Protein AF-0000000086913151 (afdb_homodimer)

InterPro domains:
  IPR000504 RNA recognition motif domain [PF00076] (47-117)
  IPR000504 RNA recognition motif domain [PS50102] (45-131)
  IPR000504 RNA recognition motif domain [SM00360] (46-122)
  IPR012677 Nucleotide-binding alpha-beta plait domain superfamily [G3DSA:3.30.70.330] (41-131)
  IPR035979 RNA-binding domain superfamily [SSF54928] (20-139)

pLDDT: mean 73.15, std 27.41, range [26.0, 98.75]

Foldseek 3Di:
DDDPDDDPPPPPPPPPPPPCPVPPVPPPPVPVPVVLVPDPPQQDQKKKKDFDDLPDDLVLVCVLLVVFPQWDGKDWDWAPDPDPPDRTDIIIMTGGNDSSSVVVSQVVQAQPFSDPPDPPTTTMHMDHDNDPPDDVPPPPPPPD/DDDPPDPPPPPVPPPPPPPCCVPPVPPDPVPVPVVPVPDPPQQDQKKKKDFDDLPDDLVLVCVLLVVFPQWDGKDWDWAPDPDPPDRTDITIMTGGNDSSSVVVSQVVQAQPFSDPPDPPTTTMHMDHDNDPPPDVPPPPPPPD

Secondary structure (DSSP, 8-state):
----------------------------------------TT--SEEEEE---TT--HHHHHHHHTTSTTEEEEEEEEEPPSSTTPPPEEEEEEEESSHHHHHHHHHHHTT-BS-TT-TT--B-EEEE-SS-------------/----------------------------------------TT--SEEEEE---TT--HHHHHHHHTTSTTEEEEEEEEEPPSSTTPPPEEEEEEEESSHHHHHHHHHHHTT-BS-TT-TT--B-EEEE-SS-------------

Solvent-accessible surface area (backbone atoms only — not comparable to full-atom values): 17988 Å² total; per-residue (Å²): 130,87,69,86,74,76,89,74,80,78,77,76,77,77,72,77,74,76,73,74,72,72,66,64,76,76,66,75,70,69,57,78,59,75,71,67,66,85,67,60,92,70,60,24,30,31,35,32,48,39,51,71,59,81,85,65,46,64,54,48,55,39,45,66,46,61,82,42,69,49,56,74,46,72,44,69,44,78,40,75,36,87,52,91,87,48,71,48,45,71,45,34,39,36,38,29,76,36,36,68,40,31,49,51,50,42,66,71,43,52,60,36,68,63,33,91,88,39,95,83,44,42,43,31,42,61,42,61,34,87,65,74,57,87,59,89,55,78,76,73,75,67,84,117,137,81,80,79,73,79,77,76,77,80,75,76,76,78,71,76,73,76,74,74,73,72,67,63,74,78,62,76,71,69,55,77,60,75,69,68,67,84,66,62,92,70,59,26,30,29,34,34,47,40,49,70,58,81,85,65,47,64,53,50,55,38,45,68,47,61,82,41,71,50,57,72,47,72,45,71,44,76,40,75,36,88,53,90,86,49,73,48,46,71,47,34,39,37,37,30,76,34,38,68,39,30,48,53,49,43,66,71,44,53,59,36,68,62,33,91,88,40,97,82,44,39,43,30,42,62,42,60,32,87,65,74,57,88,59,89,55,78,77,74,76,68,84,118

Nearest PDB structures (foldseek):
  5bjr-assembly1_A  TM=9.173E-01  e=6.264E-08  Caenorhabditis elegans
  2pe8-assembly1_A  TM=6.997E-01  e=8.469E-04  Homo sapiens
  8xme-assembly1_M  TM=6.374E-01  e=1.527E-02  Arabidopsis thaliana
  7eu1-assembly1_M  TM=6.416E-01  e=1.259E-02  Arabidopsis thaliana
  4cnz-assembly1_C  TM=3.41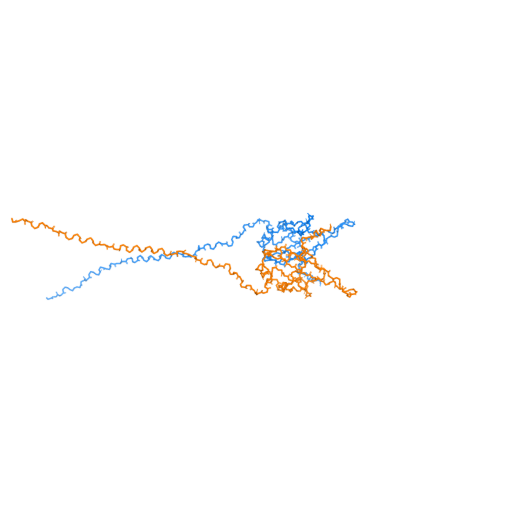4E-01  e=9.738E-03  Azospirillum brasilense

Radius of gyration: 37.03 Å; Cα contacts (8 Å, |Δi|>4): 363; chains: 2; bounding box: 133×86×54 Å

Sequence (288 aa):
MGHPGPIASDLITNGRNMNFSNQLPVDAMARPGRETAHLPPDASNTLYVEGLPPDSTKREVAHIFRPFVGYKEVRLVSKESKHRGGDPLILCFVDFESPAYAATALSALQGYEMDEHSPDSNYLRLQFSRFPGPRSGPGSRSKRMGHPGPIASDLITNGRNMNFSNQLPVDAMARPGRETAHLPPDASNTLYVEGLPPDSTKREVAHIFRPFVGYKEVRLVSKESKHRGGDPLILCFVDFESPAYAATALSALQGYEMDEHSPDSNYLRLQFSRFPGPRSGPGSRSKR

Organism: Prunus avium (NCBI:txid42229)

Structure (mmCIF, N/CA/C/O backbone):
data_AF-0000000086913151-model_v1
#
loop_
_entity.id
_entity.type
_entity.pdbx_description
1 polymer 'RNA-binding protein 2-like'
#
loop_
_atom_site.group_PDB
_atom_site.id
_atom_site.type_symbol
_atom_site.label_atom_id
_atom_site.label_alt_id
_atom_site.label_comp_id
_atom_site.label_asym_id
_atom_site.label_entity_id
_atom_site.label_seq_id
_atom_site.pdbx_PDB_ins_code
_atom_site.Cartn_x
_atom_site.Cartn_y
_atom_site.Cartn_z
_atom_site.occupancy
_atom_site.B_iso_or_equiv
_atom_site.auth_seq_id
_atom_site.auth_comp_id
_atom_site.auth_asym_id
_atom_site.auth_atom_id
_atom_site.pdbx_PDB_model_num
ATOM 1 N N . MET A 1 1 ? -100.75 46.031 -0.561 1 26 1 MET A N 1
ATOM 2 C CA . MET A 1 1 ? -100.188 44.875 -1.227 1 26 1 MET A CA 1
ATOM 3 C C . MET A 1 1 ? -98.688 44.781 -0.964 1 26 1 MET A C 1
ATOM 5 O O . MET A 1 1 ? -98.062 43.812 -1.368 1 26 1 MET A O 1
ATOM 9 N N . GLY A 1 2 ? -98.062 45.906 -0.613 1 29.5 2 GLY A N 1
ATOM 10 C CA . GLY A 1 2 ? -96.625 46.031 -0.868 1 29.5 2 GLY A CA 1
ATOM 11 C C . GLY A 1 2 ? -95.812 45.125 -0.006 1 29.5 2 GLY A C 1
ATOM 12 O O . GLY A 1 2 ? -96.125 44.844 1.145 1 29.5 2 GLY A O 1
ATOM 13 N N . HIS A 1 3 ? -95.062 44.25 -0.643 1 37.5 3 HIS A N 1
ATOM 14 C CA . HIS A 1 3 ? -94.312 43 -0.481 1 37.5 3 HIS A CA 1
ATOM 15 C C . HIS A 1 3 ? -93.062 43.219 0.321 1 37.5 3 HIS A C 1
ATOM 17 O O . HIS A 1 3 ? -92.25 44.094 -0.025 1 37.5 3 HIS A O 1
ATOM 23 N N . PRO A 1 4 ? -93.125 43.188 1.698 1 39.62 4 PRO A N 1
ATOM 24 C CA . PRO A 1 4 ? -91.938 43.312 2.537 1 39.62 4 PRO A CA 1
ATOM 25 C C . PRO A 1 4 ? -90.875 42.344 2.133 1 39.62 4 PRO A C 1
ATOM 27 O O . PRO A 1 4 ? -91.062 41.125 2.072 1 39.62 4 PRO A O 1
ATOM 30 N N . GLY A 1 5 ? -90.062 42.812 1.146 1 30.66 5 GLY A N 1
ATOM 31 C CA . GLY A 1 5 ? -89.062 42 0.517 1 30.66 5 GLY A CA 1
ATOM 32 C C . GLY A 1 5 ? -88.125 41.312 1.514 1 30.66 5 GLY A C 1
ATOM 33 O O . GLY A 1 5 ? -88.125 40.094 1.659 1 30.66 5 GLY A O 1
ATOM 34 N N . PRO A 1 6 ? -86.938 41.906 1.764 1 31.98 6 PRO A N 1
ATOM 35 C CA . PRO A 1 6 ? -85.688 41.312 1.326 1 31.98 6 PRO A CA 1
ATOM 36 C C . PRO A 1 6 ? -85 40.5 2.426 1 31.98 6 PRO A C 1
ATOM 38 O O . PRO A 1 6 ? -84.438 39.406 2.152 1 31.98 6 PRO A O 1
ATOM 41 N N . ILE A 1 7 ? -84.688 40.969 3.66 1 32.62 7 ILE A N 1
ATOM 42 C CA . ILE A 1 7 ? -83.25 41.062 3.986 1 32.62 7 ILE A CA 1
ATOM 43 C C . ILE A 1 7 ? -82.75 39.75 4.586 1 32.62 7 ILE A C 1
ATOM 45 O O . ILE A 1 7 ? -83.25 39.344 5.656 1 32.62 7 ILE A O 1
ATOM 49 N N . ALA A 1 8 ? -82.562 38.719 3.752 1 31.89 8 ALA A N 1
ATOM 50 C CA . ALA A 1 8 ? -82 37.406 4.094 1 31.89 8 ALA A CA 1
ATOM 51 C C . ALA A 1 8 ? -80.688 37.562 4.914 1 31.89 8 ALA A C 1
ATOM 53 O O . ALA A 1 8 ? -79.875 38.469 4.641 1 31.89 8 ALA A O 1
ATOM 54 N N . SER A 1 9 ? -80.688 37.25 6.191 1 32.84 9 SER A N 1
ATOM 55 C CA . SER A 1 9 ? -79.688 37.094 7.234 1 32.84 9 SER A CA 1
ATOM 56 C C . SER A 1 9 ? -78.562 36.156 6.785 1 32.84 9 SER A C 1
ATOM 58 O O . SER A 1 9 ? -78.75 34.938 6.645 1 32.84 9 SER A O 1
ATOM 60 N N . ASP A 1 10 ? -77.75 36.531 5.758 1 31.58 10 ASP A N 1
ATOM 61 C CA . ASP A 1 10 ? -76.625 35.719 5.324 1 31.58 10 ASP A CA 1
ATOM 62 C C . ASP A 1 10 ? -75.688 35.438 6.492 1 31.58 10 ASP A C 1
ATOM 64 O O . ASP A 1 10 ? -75.125 36.344 7.086 1 31.58 10 ASP A O 1
ATOM 68 N N . LEU A 1 11 ? -76.062 34.5 7.402 1 31.31 11 LEU A N 1
ATOM 69 C CA . LEU A 1 11 ? -75.188 33.938 8.445 1 31.31 11 LEU A CA 1
ATOM 70 C C . LEU A 1 11 ? -73.875 33.375 7.855 1 31.31 11 LEU A C 1
ATOM 72 O O . LEU A 1 11 ? -73.938 32.375 7.137 1 31.31 11 LEU A O 1
ATOM 76 N N . ILE A 1 12 ? -73.062 34.219 7.316 1 34.12 12 ILE A N 1
ATOM 77 C CA . ILE A 1 12 ? -71.688 33.875 6.801 1 34.12 12 ILE A CA 1
ATOM 78 C C . ILE A 1 12 ? -70.875 33.188 7.891 1 34.12 12 ILE A C 1
ATOM 80 O O . ILE A 1 12 ? -70.562 33.781 8.922 1 34.12 12 ILE A O 1
ATOM 84 N N . THR A 1 13 ? -71.25 31.906 8.336 1 33.97 13 THR A N 1
ATOM 85 C CA . THR A 1 13 ? -70.375 31.078 9.195 1 33.97 13 THR A CA 1
ATOM 86 C C . THR A 1 13 ? -69 30.984 8.625 1 33.97 13 THR A C 1
ATOM 88 O O . THR A 1 13 ? -68.812 30.469 7.516 1 33.97 13 THR A O 1
ATOM 91 N N . ASN A 1 14 ? -68.125 31.984 8.734 1 30.08 14 ASN A N 1
ATOM 92 C CA . ASN A 1 14 ? -66.688 32 8.445 1 30.08 14 ASN A CA 1
ATOM 93 C C . ASN A 1 14 ? -66 30.812 9.102 1 30.08 14 ASN A C 1
ATOM 95 O O . ASN A 1 14 ? -65.812 30.781 10.32 1 30.08 14 ASN A O 1
ATOM 99 N N . GLY A 1 15 ? -66.375 29.547 8.859 1 33.62 15 GLY A N 1
ATOM 100 C CA . GLY A 1 15 ? -65.562 28.406 9.281 1 33.62 15 GLY A CA 1
ATOM 101 C C . GLY A 1 15 ? -64.125 28.547 8.977 1 33.62 15 GLY A C 1
ATOM 102 O O . GLY A 1 15 ? -63.719 28.797 7.824 1 33.62 15 GLY A O 1
ATOM 103 N N . ARG A 1 16 ? -63.312 29.203 9.859 1 33.34 16 ARG A N 1
ATOM 104 C CA . ARG A 1 16 ? -61.875 29.219 9.914 1 33.34 16 ARG A CA 1
ATOM 105 C C . ARG A 1 16 ? -61.312 27.828 9.602 1 33.34 16 ARG A C 1
ATOM 107 O O . ARG A 1 16 ? -61.594 26.859 10.312 1 33.34 16 ARG A O 1
ATOM 114 N N . ASN A 1 17 ? -61.344 27.391 8.344 1 31.83 17 ASN A N 1
ATOM 115 C CA . ASN A 1 17 ? -60.531 26.266 7.895 1 31.83 17 ASN A CA 1
ATOM 116 C C . ASN A 1 17 ? -59.125 26.281 8.523 1 31.83 17 ASN A C 1
ATOM 118 O O . ASN A 1 17 ? -58.344 27.203 8.266 1 31.83 17 ASN A O 1
ATOM 122 N N . MET A 1 18 ? -59.031 25.875 9.781 1 34.91 18 MET A N 1
ATOM 123 C CA . MET A 1 18 ? -57.719 25.531 10.336 1 34.91 18 MET A CA 1
ATOM 124 C C . MET A 1 18 ? -56.938 24.656 9.367 1 34.91 18 MET A C 1
ATOM 126 O O . MET A 1 18 ? -57.312 23.531 9.086 1 34.91 18 MET A O 1
ATOM 130 N N . ASN A 1 19 ? -56.625 25.172 8.141 1 33.59 19 ASN A N 1
ATOM 131 C CA . ASN A 1 19 ? -55.594 24.531 7.352 1 33.59 19 ASN A CA 1
ATOM 132 C C . ASN A 1 19 ? -54.406 24.094 8.227 1 33.59 19 ASN A C 1
ATOM 134 O O . ASN A 1 19 ? -53.688 24.922 8.773 1 33.59 19 ASN A O 1
ATOM 138 N N . PHE A 1 20 ? -54.594 23 8.984 1 37.5 20 PHE A N 1
ATOM 139 C CA . PHE A 1 20 ? -53.469 22.234 9.523 1 37.5 20 PHE A CA 1
ATOM 140 C C . PHE A 1 20 ? -52.406 22.016 8.453 1 37.5 20 PHE A C 1
ATOM 142 O O . PHE A 1 20 ? -52.562 21.094 7.629 1 37.5 20 PHE A O 1
ATOM 149 N N . SER A 1 21 ? -52 22.984 7.652 1 38.41 21 SER A N 1
ATOM 150 C CA . SER A 1 21 ? -50.75 22.719 6.938 1 38.41 21 SER A CA 1
ATOM 151 C C . SER A 1 21 ? -49.688 22.141 7.875 1 38.41 21 SER A C 1
ATOM 153 O O . SER A 1 21 ? -49.094 22.875 8.664 1 38.41 21 SER A O 1
ATOM 155 N N . ASN A 1 22 ? -50 21.047 8.578 1 35.38 22 ASN A N 1
ATOM 156 C CA . ASN A 1 22 ? -48.938 20.281 9.219 1 35.38 22 ASN A CA 1
ATOM 157 C C . ASN A 1 22 ? -47.719 20.109 8.305 1 35.38 22 ASN A C 1
ATOM 159 O O . ASN A 1 22 ? -47.594 19.109 7.602 1 35.38 22 ASN A O 1
ATOM 163 N N . GLN A 1 23 ? -47.406 21.094 7.453 1 40.03 23 GLN A N 1
ATOM 164 C CA . GLN A 1 23 ? -46.062 20.938 6.875 1 40.03 23 GLN A CA 1
ATOM 165 C C . GLN A 1 23 ? -45.031 20.641 7.957 1 40.03 23 GLN A C 1
ATOM 167 O O . GLN A 1 23 ? -44.688 21.531 8.75 1 40.03 23 GLN A O 1
ATOM 172 N N . LEU A 1 24 ? -45.125 19.547 8.602 1 39.44 24 LEU A N 1
ATOM 173 C CA . LEU A 1 24 ? -43.875 19.156 9.25 1 39.44 24 LEU A CA 1
ATOM 174 C C . LEU A 1 24 ? -42.688 19.422 8.344 1 39.44 24 LEU A C 1
ATOM 176 O O . LEU A 1 24 ? -42.719 19.094 7.156 1 39.44 24 LEU A O 1
ATOM 180 N N . PRO A 1 25 ? -42.062 20.609 8.523 1 42.5 25 PRO A N 1
ATOM 181 C CA . PRO A 1 25 ? -40.844 20.734 7.73 1 42.5 25 PRO A CA 1
ATOM 182 C C . PRO A 1 25 ? -40.062 19.422 7.656 1 42.5 25 PRO A C 1
ATOM 184 O O . PRO A 1 25 ? -39.688 18.859 8.695 1 42.5 25 PRO A O 1
ATOM 187 N N . VAL A 1 26 ? -40.438 18.375 6.898 1 41.19 26 VAL A N 1
ATOM 188 C CA . VAL A 1 26 ? -39.469 17.344 6.57 1 41.19 26 VAL A CA 1
ATOM 189 C C . VAL A 1 26 ? -38.094 17.969 6.418 1 41.19 26 VAL A C 1
ATOM 191 O O . VAL A 1 26 ? -37.188 17.359 5.812 1 41.19 26 VAL A O 1
ATOM 194 N N . ASP A 1 27 ? -37.906 19.219 6.547 1 35.25 27 ASP A N 1
ATOM 195 C CA . ASP A 1 27 ? -36.531 19.625 6.246 1 35.25 27 ASP A CA 1
ATOM 196 C C . ASP A 1 27 ? -35.531 18.609 6.805 1 35.25 27 ASP A C 1
ATOM 198 O O . ASP A 1 27 ? -34.719 18.062 6.059 1 35.25 27 ASP A O 1
ATOM 202 N N . ALA A 1 28 ? -34.719 19.031 7.949 1 33.44 28 ALA A N 1
ATOM 203 C CA . ALA A 1 28 ? -33.281 18.844 8.242 1 33.44 28 ALA A CA 1
ATOM 204 C C . ALA A 1 28 ? -33.031 17.453 8.828 1 33.44 28 ALA A C 1
ATOM 206 O O . ALA A 1 28 ? -33.25 17.219 10.023 1 33.44 28 ALA A O 1
ATOM 207 N N . MET A 1 29 ? -33.75 16.406 8.5 1 35.34 29 MET A N 1
ATOM 208 C CA . MET A 1 29 ? -32.938 15.258 8.828 1 35.34 29 MET A CA 1
ATOM 209 C C . MET A 1 29 ? -31.453 15.641 8.805 1 35.34 29 MET A C 1
ATOM 211 O O . MET A 1 29 ? -30.906 16.016 7.762 1 35.34 29 MET A O 1
ATOM 215 N N . ALA A 1 30 ? -30.938 16.297 9.75 1 36.25 30 ALA A N 1
ATOM 216 C CA . ALA A 1 30 ? -29.516 16.422 10.016 1 36.25 30 ALA A CA 1
ATOM 217 C C . ALA A 1 30 ? -28.734 15.25 9.438 1 36.25 30 ALA A C 1
ATOM 219 O O . ALA A 1 30 ? -28.906 14.109 9.875 1 36.25 30 ALA A O 1
ATOM 220 N N . ARG A 1 31 ? -28.766 15.055 8.094 1 40.59 31 ARG A N 1
ATOM 221 C CA . ARG A 1 31 ? -27.703 14.18 7.602 1 40.59 31 ARG A CA 1
ATOM 222 C C . ARG A 1 31 ? -26.562 14.086 8.617 1 40.59 31 ARG A C 1
ATOM 224 O O . ARG A 1 31 ? -26.172 15.078 9.227 1 40.59 31 ARG A O 1
ATOM 231 N N . PRO A 1 32 ? -26.422 13.07 9.359 1 38.53 32 PRO A N 1
ATOM 232 C CA . PRO A 1 32 ? -25.141 13.148 10.07 1 38.53 32 PRO A CA 1
ATOM 233 C C . PRO A 1 32 ? -24.156 14.078 9.375 1 38.53 32 PRO A C 1
ATOM 235 O O . PRO A 1 32 ? -23.844 13.883 8.195 1 38.53 32 PRO A O 1
ATOM 238 N N . GLY A 1 33 ? -24.297 15.336 9.312 1 38.56 33 GLY A N 1
ATOM 239 C CA . GLY A 1 33 ? -23.203 16.172 8.844 1 38.56 33 GLY A CA 1
ATOM 240 C C . GLY A 1 33 ? -21.875 15.445 8.797 1 38.56 33 GLY A C 1
ATOM 241 O O . GLY A 1 33 ? -21.641 14.508 9.562 1 38.56 33 GLY A O 1
ATOM 242 N N . ARG A 1 34 ? -21.328 15.219 7.633 1 43.84 34 ARG A N 1
ATOM 243 C CA . ARG A 1 34 ? -19.953 14.75 7.59 1 43.84 34 ARG A CA 1
ATOM 244 C C . ARG A 1 34 ? -19.219 15.086 8.883 1 43.84 34 ARG A C 1
ATOM 246 O O . ARG A 1 34 ? -19.078 16.25 9.234 1 43.84 34 ARG A O 1
ATOM 253 N N . GLU A 1 35 ? -19.531 14.547 10.078 1 46.56 35 GLU A N 1
ATOM 254 C CA . GLU A 1 35 ? -18.672 14.758 11.242 1 46.56 35 GLU A CA 1
ATOM 255 C C . GLU A 1 35 ? -17.359 15.43 10.836 1 46.56 35 GLU A C 1
ATOM 257 O O . GLU A 1 35 ? -16.5 14.789 10.234 1 46.56 35 GLU A O 1
ATOM 262 N N . THR A 1 36 ? -17.438 16.531 10.18 1 54.38 36 THR A N 1
ATOM 263 C CA . THR A 1 36 ? -16.156 17.25 10.117 1 54.38 36 THR A CA 1
ATOM 264 C C . THR A 1 36 ? -15.312 16.938 11.352 1 54.38 36 THR A C 1
ATOM 266 O O . THR A 1 36 ? -15.734 17.203 12.477 1 54.38 36 THR A O 1
ATOM 269 N N . ALA A 1 37 ? -14.812 15.742 11.391 1 59.22 37 ALA A N 1
ATOM 270 C CA . ALA A 1 37 ? -13.922 15.391 12.492 1 59.22 37 ALA A CA 1
ATOM 271 C C . ALA A 1 37 ? -13.266 16.625 13.078 1 59.22 37 ALA A C 1
ATOM 273 O O . ALA A 1 37 ? -12.906 17.562 12.352 1 59.22 37 ALA A O 1
ATOM 274 N N . HIS A 1 38 ? -13.734 17.188 14.164 1 82.19 38 HIS A N 1
ATOM 275 C CA . HIS A 1 38 ? -13.023 18.25 14.875 1 82.19 38 HIS A CA 1
ATOM 276 C C . HIS A 1 38 ? -11.516 18.094 14.719 1 82.19 38 HIS A C 1
ATOM 278 O O . HIS A 1 38 ? -10.93 17.109 15.18 1 82.19 38 HIS A O 1
ATOM 284 N N . LEU A 1 39 ? -11.016 18.844 13.711 1 89.31 39 LEU A N 1
ATOM 285 C CA . LEU A 1 39 ? -9.578 18.797 13.469 1 89.31 39 LEU A CA 1
ATOM 286 C C . LEU A 1 39 ? -8.828 19.625 14.5 1 89.31 39 LEU A C 1
ATOM 288 O O . LEU A 1 39 ? -9.312 20.672 14.93 1 89.31 39 LEU A O 1
ATOM 292 N N . PRO A 1 40 ? -7.758 19.031 15.016 1 90.75 40 PRO A N 1
ATOM 293 C CA . PRO A 1 40 ? -6.938 19.859 15.914 1 90.75 40 PRO A CA 1
ATOM 294 C C . PRO A 1 40 ? -6.492 21.172 15.266 1 90.75 40 PRO A C 1
ATOM 296 O O . PRO A 1 40 ? -6.453 21.266 14.039 1 90.75 40 PRO A O 1
ATOM 299 N N . PRO A 1 41 ? -6.184 22.094 16.078 1 89.25 41 PRO A N 1
ATOM 300 C CA . PRO A 1 41 ? -5.801 23.406 15.555 1 89.25 41 PRO A CA 1
ATOM 301 C C . PRO A 1 41 ? -4.531 23.359 14.703 1 89.25 41 PRO A C 1
ATOM 303 O O . PRO A 1 41 ? -4.336 24.203 13.828 1 89.25 41 PRO A O 1
ATOM 306 N N . ASP A 1 42 ? -3.73 22.344 14.914 1 91.12 42 ASP A N 1
ATOM 307 C CA . ASP A 1 42 ? -2.471 22.266 14.18 1 91.12 42 ASP A CA 1
ATOM 308 C C . ASP A 1 42 ? -2.611 21.359 12.953 1 91.12 42 ASP A C 1
ATOM 310 O O . ASP A 1 42 ? -1.618 21.031 12.297 1 91.12 42 ASP A O 1
ATOM 314 N N . ALA A 1 43 ? -3.787 21.141 12.57 1 94.44 43 ALA A N 1
ATOM 315 C CA . ALA A 1 43 ? -4 20.25 11.438 1 94.44 43 ALA A CA 1
ATOM 316 C C . ALA A 1 43 ? -3.467 20.859 10.141 1 94.44 43 ALA A C 1
ATOM 318 O O . ALA A 1 43 ? -3.607 22.062 9.914 1 94.44 43 ALA A O 1
ATOM 319 N N . SER A 1 44 ? -2.766 20 9.391 1 96.5 44 SER A N 1
ATOM 320 C CA . SER A 1 44 ? -2.184 20.359 8.102 1 96.5 44 SER A CA 1
ATOM 321 C C . SER A 1 44 ? -2.561 19.359 7.023 1 96.5 44 SER A C 1
ATOM 323 O O . SER A 1 44 ? -2.908 18.203 7.332 1 96.5 44 SER A O 1
ATOM 325 N N . ASN A 1 45 ? -2.564 19.844 5.805 1 96.94 45 ASN A N 1
ATOM 326 C CA . ASN A 1 45 ? -2.805 18.922 4.703 1 96.94 45 ASN A CA 1
ATOM 327 C C . ASN A 1 45 ? -1.563 18.094 4.387 1 96.94 45 ASN A C 1
ATOM 329 O O . ASN A 1 45 ? -1.602 17.203 3.525 1 96.94 45 ASN A O 1
ATOM 333 N N . THR A 1 46 ? -0.465 18.359 5.07 1 97.69 46 THR A N 1
ATOM 334 C CA . THR A 1 46 ? 0.801 17.656 4.859 1 97.69 46 THR A CA 1
ATOM 335 C C . THR A 1 46 ? 1.209 16.891 6.113 1 97.69 46 THR A C 1
ATOM 337 O O . THR A 1 46 ? 1.14 17.422 7.223 1 97.69 46 THR A O 1
ATOM 340 N N . LEU A 1 47 ? 1.556 15.617 5.84 1 98.12 47 LEU A N 1
ATOM 341 C CA . LEU A 1 47 ? 2.061 14.781 6.926 1 98.12 47 LEU A CA 1
ATOM 342 C C . LEU A 1 47 ? 3.576 14.641 6.844 1 98.12 47 LEU A C 1
ATOM 344 O O . LEU A 1 47 ? 4.133 14.523 5.746 1 98.12 47 LEU A O 1
ATOM 348 N N . TYR A 1 48 ? 4.176 14.734 7.977 1 96.88 48 TYR A N 1
ATOM 349 C CA . TYR A 1 48 ? 5.574 14.352 8.141 1 96.88 48 TYR A CA 1
ATOM 350 C C . TYR A 1 48 ? 5.684 12.906 8.617 1 96.88 48 TYR A C 1
ATOM 352 O O . TYR A 1 48 ? 5.062 12.516 9.602 1 96.88 48 TYR A O 1
ATOM 360 N N . VAL A 1 49 ? 6.453 12.102 7.871 1 97.56 49 VAL A N 1
ATOM 361 C CA . VAL A 1 49 ? 6.523 10.664 8.109 1 97.56 49 VAL A CA 1
ATOM 362 C C . VAL A 1 49 ? 7.941 10.281 8.531 1 97.56 49 VAL A C 1
ATOM 364 O O . VAL A 1 49 ? 8.906 10.578 7.824 1 97.56 49 VAL A O 1
ATOM 367 N N . GLU A 1 50 ? 8.016 9.641 9.703 1 95.5 50 GLU A N 1
ATOM 368 C CA . GLU A 1 50 ? 9.281 9.141 10.234 1 95.5 50 GLU A CA 1
ATOM 369 C C . GLU A 1 50 ? 9.25 7.625 10.398 1 95.5 50 GLU A C 1
ATOM 371 O O . GLU A 1 50 ? 8.195 7.004 10.273 1 95.5 50 GLU A O 1
ATOM 376 N N . GLY A 1 51 ? 10.5 7.055 10.578 1 95.62 51 GLY A N 1
ATOM 377 C CA . GLY A 1 51 ? 10.594 5.633 10.859 1 95.62 51 GLY A CA 1
ATOM 378 C C . GLY A 1 51 ? 10.742 4.789 9.609 1 95.62 51 GLY A C 1
ATOM 379 O O . GLY A 1 51 ? 10.555 3.57 9.648 1 95.62 51 GLY A O 1
ATOM 380 N N . LEU A 1 52 ? 10.984 5.402 8.508 1 96.38 52 LEU A N 1
ATOM 381 C CA . LEU A 1 52 ? 11.219 4.672 7.262 1 96.38 52 LEU A CA 1
ATOM 382 C C . LEU A 1 52 ? 12.586 3.996 7.281 1 96.38 52 LEU A C 1
ATOM 384 O O . LEU A 1 52 ? 13.578 4.59 7.719 1 96.38 52 LEU A O 1
ATOM 388 N N . PRO A 1 53 ? 12.609 2.723 6.844 1 94.31 53 PRO A N 1
ATOM 389 C CA . PRO A 1 53 ? 13.93 2.145 6.594 1 94.31 53 PRO A CA 1
ATOM 390 C C . PRO A 1 53 ? 14.766 2.982 5.633 1 94.31 53 PRO A C 1
ATOM 392 O O . PRO A 1 53 ? 14.227 3.635 4.738 1 94.31 53 PRO A O 1
ATOM 395 N N . PRO A 1 54 ? 16.109 2.906 5.773 1 91.62 54 PRO A N 1
ATOM 396 C CA . PRO A 1 54 ? 16.969 3.73 4.93 1 91.62 54 PRO A CA 1
ATOM 397 C C . PRO A 1 54 ? 16.891 3.346 3.453 1 91.62 54 PRO A C 1
ATOM 399 O O . PRO A 1 54 ? 17.25 4.148 2.586 1 91.62 54 PRO A O 1
ATOM 402 N N . ASP A 1 55 ? 16.469 2.172 3.139 1 91.88 55 ASP A N 1
ATOM 403 C CA . ASP A 1 55 ? 16.406 1.714 1.755 1 91.88 55 ASP A CA 1
ATOM 404 C C . ASP A 1 55 ? 15.023 1.968 1.149 1 91.88 55 ASP A C 1
ATOM 406 O O . ASP A 1 55 ? 14.719 1.476 0.062 1 91.88 55 ASP A O 1
ATOM 410 N N . SER A 1 56 ? 14.211 2.748 1.828 1 94.88 56 SER A N 1
ATOM 411 C CA . SER A 1 56 ? 12.875 3.047 1.32 1 94.88 56 SER A CA 1
ATOM 412 C C . SER A 1 56 ? 12.945 3.928 0.077 1 94.88 56 SER A C 1
ATOM 414 O O . SER A 1 56 ? 13.773 4.84 -0.001 1 94.88 56 SER A O 1
ATOM 416 N N . THR A 1 57 ? 12.047 3.611 -0.858 1 94.56 57 THR A N 1
ATOM 417 C CA . THR A 1 57 ? 11.938 4.422 -2.066 1 94.56 57 THR A CA 1
ATOM 418 C C . THR A 1 57 ? 10.625 5.188 -2.088 1 94.56 57 THR A C 1
ATOM 420 O O . THR A 1 57 ? 9.68 4.832 -1.378 1 94.56 57 THR A O 1
ATOM 423 N N . LYS A 1 58 ? 10.625 6.273 -2.924 1 95.69 58 LYS A N 1
ATOM 424 C CA . LYS A 1 58 ? 9.391 7.02 -3.119 1 95.69 58 LYS A CA 1
ATOM 425 C C . LYS A 1 58 ? 8.266 6.102 -3.598 1 95.69 58 LYS A C 1
ATOM 427 O O . LYS A 1 58 ? 7.133 6.195 -3.113 1 95.69 58 LYS A O 1
ATOM 432 N N . ARG A 1 59 ? 8.539 5.238 -4.504 1 97.12 59 ARG A N 1
ATOM 433 C CA . ARG A 1 59 ? 7.559 4.309 -5.055 1 97.12 59 ARG A CA 1
ATOM 434 C C . ARG A 1 59 ? 6.973 3.42 -3.963 1 97.12 59 ARG A C 1
ATOM 436 O O . ARG A 1 59 ? 5.75 3.289 -3.855 1 97.12 59 ARG A O 1
ATOM 443 N N . GLU A 1 60 ? 7.809 2.873 -3.174 1 97.5 60 GLU A N 1
ATOM 444 C CA . GLU A 1 60 ? 7.355 1.999 -2.098 1 97.5 60 GLU A CA 1
ATOM 445 C C . GLU A 1 60 ? 6.43 2.742 -1.137 1 97.5 60 GLU A C 1
ATOM 447 O O . GLU A 1 60 ? 5.348 2.256 -0.807 1 97.5 60 GLU A O 1
ATOM 452 N N . VAL A 1 61 ? 6.883 3.92 -0.696 1 98.06 61 VAL A N 1
ATOM 453 C CA . VAL A 1 61 ? 6.125 4.684 0.29 1 98.06 61 VAL A CA 1
ATOM 454 C C . VAL A 1 61 ? 4.785 5.117 -0.307 1 98.06 61 VAL A C 1
ATOM 456 O O . VAL A 1 61 ? 3.768 5.141 0.387 1 98.06 61 VAL A O 1
ATOM 459 N N . ALA A 1 62 ? 4.766 5.426 -1.526 1 98.31 62 ALA A N 1
ATOM 460 C CA . ALA A 1 62 ? 3.529 5.836 -2.189 1 98.31 62 ALA A CA 1
ATOM 461 C C . ALA A 1 62 ? 2.465 4.746 -2.092 1 98.31 62 ALA A C 1
ATOM 463 O O . ALA A 1 62 ? 1.275 5.043 -1.959 1 98.31 62 ALA A O 1
ATOM 464 N N . HIS A 1 63 ? 2.828 3.471 -2.156 1 98.56 63 HIS A N 1
ATOM 465 C CA . HIS A 1 63 ? 1.869 2.375 -2.08 1 98.56 63 HIS A CA 1
ATOM 466 C C . HIS A 1 63 ? 1.113 2.396 -0.756 1 98.56 63 HIS A C 1
ATOM 468 O O . HIS A 1 63 ? -0.04 1.964 -0.688 1 98.56 63 HIS A O 1
ATOM 474 N N . ILE A 1 64 ? 1.702 2.896 0.289 1 98.69 64 ILE A N 1
ATOM 475 C CA . ILE A 1 64 ? 1.105 2.922 1.62 1 98.69 64 ILE A CA 1
ATOM 476 C C . ILE A 1 64 ? 0.008 3.982 1.673 1 98.69 64 ILE A C 1
ATOM 478 O O . ILE A 1 64 ? -1.016 3.795 2.334 1 98.69 64 ILE A O 1
ATOM 482 N N . PHE A 1 65 ? 0.173 5.062 0.925 1 98.75 65 PHE A N 1
ATOM 483 C CA . PHE A 1 65 ? -0.695 6.219 1.117 1 98.75 65 PHE A CA 1
ATOM 484 C C . PHE A 1 65 ? -1.732 6.309 0.005 1 98.75 65 PHE A C 1
ATOM 486 O O . PHE A 1 65 ? -2.764 6.965 0.163 1 98.75 65 PHE A O 1
ATOM 493 N N . ARG A 1 66 ? -1.542 5.625 -1.118 1 98.06 66 ARG A N 1
ATOM 494 C CA . ARG A 1 66 ? -2.391 5.723 -2.303 1 98.06 66 ARG A CA 1
ATOM 495 C C . ARG A 1 66 ? -3.82 5.301 -1.987 1 98.06 66 ARG A C 1
ATOM 497 O O . ARG A 1 66 ? -4.773 5.871 -2.52 1 98.06 66 ARG A O 1
ATOM 504 N N . PRO A 1 67 ? -4.051 4.387 -1.093 1 97.31 67 PRO A N 1
ATOM 505 C CA . PRO A 1 67 ? -5.43 3.969 -0.822 1 97.31 67 PRO A CA 1
ATOM 506 C C . PRO A 1 67 ? -6.234 5.039 -0.087 1 97.31 67 PRO A C 1
ATOM 508 O O . PRO A 1 67 ? -7.457 4.934 0.016 1 97.31 67 PRO A O 1
ATOM 511 N N . PHE A 1 68 ? -5.625 6.043 0.419 1 97.94 68 PHE A N 1
ATOM 512 C CA . PHE A 1 68 ? -6.34 7.043 1.204 1 97.94 68 PHE A CA 1
ATOM 513 C C . PHE A 1 68 ? -6.934 8.117 0.301 1 97.94 68 PHE A C 1
ATOM 515 O O . PHE A 1 68 ? -6.25 8.648 -0.579 1 97.94 68 PHE A O 1
ATOM 522 N N . VAL A 1 69 ? -8.164 8.414 0.61 1 97.69 69 VAL A N 1
ATOM 523 C CA . VAL A 1 69 ? -8.867 9.445 -0.14 1 97.69 69 VAL A CA 1
ATOM 524 C C . VAL A 1 69 ? -8.156 10.789 0.024 1 97.69 69 VAL A C 1
ATOM 526 O O . VAL A 1 69 ? -7.734 11.141 1.127 1 97.69 69 VAL A O 1
ATOM 529 N N . GLY A 1 70 ? -7.969 11.531 -1.12 1 98.31 70 GLY A N 1
ATOM 530 C CA . GLY A 1 70 ? -7.395 12.867 -1.076 1 98.31 70 GLY A CA 1
ATOM 531 C C . GLY A 1 70 ? -5.879 12.867 -1.162 1 98.31 70 GLY A C 1
ATOM 532 O O . GLY A 1 70 ? -5.254 13.93 -1.171 1 98.31 70 GLY A O 1
ATOM 533 N N . TYR A 1 71 ? -5.277 11.656 -1.229 1 98.38 71 TYR A N 1
ATOM 534 C CA . TYR A 1 71 ? -3.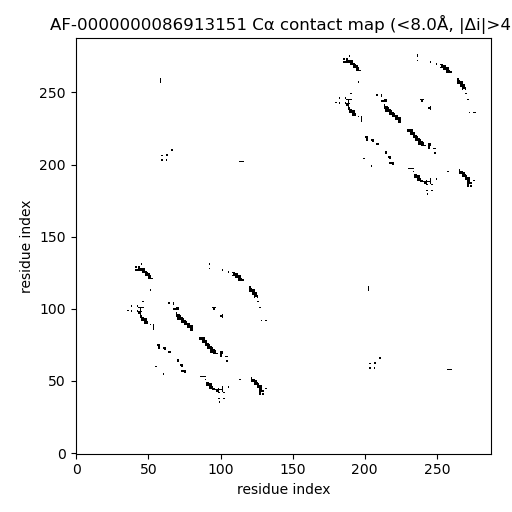834 11.555 -1.394 1 98.38 71 TYR A CA 1
ATOM 535 C C . TYR A 1 71 ? -3.379 12.273 -2.66 1 98.38 71 TYR A C 1
ATOM 537 O 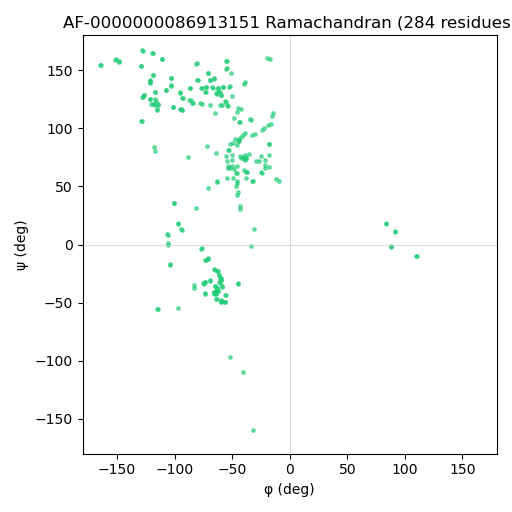O . TYR A 1 71 ? -3.992 12.125 -3.719 1 98.38 71 TYR A O 1
ATOM 545 N N . LYS A 1 72 ? -2.26 13.07 -2.533 1 97.75 72 LYS A N 1
ATOM 546 C CA . LYS A 1 72 ? -1.741 13.805 -3.686 1 97.75 72 LYS A CA 1
ATOM 547 C C . LYS A 1 72 ? -0.36 13.297 -4.086 1 97.75 72 LYS A C 1
ATOM 549 O O . LYS A 1 72 ? -0.156 12.867 -5.223 1 97.75 72 LYS A O 1
ATOM 554 N N . GLU A 1 73 ? 0.529 13.352 -3.023 1 96.19 73 GLU A N 1
ATOM 555 C CA . GLU A 1 73 ? 1.896 13 -3.396 1 96.19 73 GLU A CA 1
ATOM 556 C C . GLU A 1 73 ? 2.744 12.695 -2.166 1 96.19 73 GLU A C 1
ATOM 558 O O . GLU A 1 73 ? 2.479 13.211 -1.079 1 96.19 73 GLU A O 1
ATOM 563 N N . VAL A 1 74 ? 3.791 11.859 -2.479 1 97.19 74 VAL A N 1
ATOM 564 C CA . VAL A 1 74 ? 4.855 11.617 -1.511 1 97.19 74 VAL A CA 1
ATOM 565 C C . VAL A 1 74 ? 6.133 12.328 -1.951 1 97.19 74 VAL A C 1
ATOM 567 O O . VAL A 1 74 ? 6.504 12.281 -3.125 1 97.19 74 VAL A O 1
ATOM 570 N N . ARG A 1 75 ? 6.738 13.023 -1.013 1 94.5 75 ARG A N 1
ATOM 571 C CA . ARG A 1 75 ? 8.062 13.602 -1.215 1 94.5 75 ARG A CA 1
ATOM 572 C C . ARG A 1 75 ? 9.078 13 -0.245 1 94.5 75 ARG A C 1
ATOM 574 O O . ARG A 1 75 ? 8.875 13.031 0.97 1 94.5 75 ARG A O 1
ATOM 581 N N . LEU A 1 76 ? 10.07 12.406 -0.894 1 92.69 76 LEU A N 1
ATOM 582 C CA . LEU A 1 76 ? 11.148 11.805 -0.117 1 92.69 76 LEU A CA 1
ATOM 583 C C . LEU A 1 76 ? 12.461 12.539 -0.353 1 92.69 76 LEU A C 1
ATOM 585 O O . LEU A 1 76 ? 12.898 12.68 -1.496 1 92.69 76 LEU A O 1
ATOM 589 N N . VAL A 1 77 ? 13.016 13.055 0.716 1 87.06 77 VAL A N 1
ATOM 590 C CA . VAL A 1 77 ? 14.281 13.781 0.638 1 87.06 77 VAL A CA 1
ATOM 591 C C . VAL A 1 77 ? 15.359 13.031 1.416 1 87.06 77 VAL A C 1
ATOM 593 O O . VAL A 1 77 ? 15.172 12.703 2.59 1 87.06 77 VAL A O 1
ATOM 596 N N . SER A 1 78 ? 16.359 12.602 0.667 1 82.44 78 SER A N 1
ATOM 597 C CA . SER A 1 78 ? 17.469 11.914 1.319 1 82.44 78 SER A CA 1
ATOM 598 C C . SER A 1 78 ? 18.594 12.883 1.655 1 82.44 78 SER A C 1
ATOM 600 O O . SER A 1 78 ? 19.094 13.594 0.777 1 82.44 78 SER A O 1
ATOM 602 N N . LYS A 1 79 ? 18.844 13.055 2.949 1 75.5 79 LYS A N 1
ATOM 603 C CA . LYS A 1 79 ? 19.938 13.914 3.375 1 75.5 79 LYS A CA 1
ATOM 604 C C . LYS A 1 79 ? 21.156 13.078 3.793 1 75.5 79 LYS A C 1
ATOM 606 O O . LYS A 1 79 ? 21 12.039 4.441 1 75.5 79 LYS A O 1
ATOM 611 N N . GLU A 1 80 ? 22.234 13.305 3.064 1 70.75 80 GLU A N 1
ATOM 612 C CA . GLU A 1 80 ? 23.469 12.602 3.381 1 70.75 80 GLU A CA 1
ATOM 613 C C . GLU A 1 80 ? 23.891 12.828 4.832 1 70.75 80 GLU A C 1
ATOM 615 O O . GLU A 1 80 ? 23.719 13.93 5.363 1 70.75 80 GLU A O 1
ATOM 620 N N . SER A 1 81 ? 24.016 11.695 5.461 1 64.38 81 SER A N 1
ATOM 621 C CA . SER A 1 81 ? 24.469 11.789 6.848 1 64.38 81 SER A CA 1
ATOM 622 C C . SER A 1 81 ? 25.766 12.578 6.953 1 64.38 81 SER A C 1
ATOM 624 O O . SER A 1 81 ? 26.641 12.461 6.098 1 64.38 81 SER A O 1
ATOM 626 N N . LYS A 1 82 ? 25.672 13.688 7.719 1 59.5 82 LYS A N 1
ATOM 627 C CA . LYS A 1 82 ? 26.875 14.477 7.969 1 59.5 82 LYS A CA 1
ATOM 628 C C . LYS A 1 82 ? 28.062 13.594 8.32 1 59.5 82 LYS A C 1
ATOM 630 O O . LYS A 1 82 ? 29.203 13.922 8.008 1 59.5 82 LYS A O 1
ATOM 635 N N . HIS A 1 83 ? 27.781 12.5 8.984 1 60.25 83 HIS A N 1
ATOM 636 C CA . HIS A 1 83 ? 28.906 11.648 9.367 1 60.25 83 HIS A CA 1
ATOM 637 C C . HIS A 1 83 ? 29.234 10.656 8.25 1 60.25 83 HIS A C 1
ATOM 639 O O . HIS A 1 83 ? 28.344 10.086 7.629 1 60.25 83 HIS A O 1
ATOM 645 N N . ARG A 1 84 ? 30.484 10.672 7.812 1 58.78 84 ARG A N 1
ATOM 646 C CA . ARG A 1 84 ? 31.062 9.781 6.816 1 58.78 84 ARG A CA 1
ATOM 647 C C . ARG A 1 84 ? 30.625 8.336 7.062 1 58.78 84 ARG A C 1
ATOM 649 O O . ARG A 1 84 ? 30.875 7.781 8.133 1 58.78 84 ARG A O 1
ATOM 656 N N . GLY A 1 85 ? 29.75 7.758 6.312 1 62.19 85 GLY A N 1
ATOM 657 C CA . GLY A 1 85 ? 29.438 6.34 6.328 1 62.19 85 GLY A CA 1
ATOM 658 C C . GLY A 1 85 ? 28.062 6.035 6.91 1 62.19 85 GLY A C 1
ATOM 659 O O . GLY A 1 85 ? 27.703 4.871 7.102 1 62.19 85 GLY A O 1
ATOM 660 N N . GLY A 1 86 ? 27.469 7.082 7.484 1 65.81 86 GLY A N 1
ATOM 661 C CA . GLY A 1 86 ? 26.203 6.785 8.141 1 65.81 86 GLY A CA 1
ATOM 662 C C . GLY A 1 86 ? 25.047 6.699 7.176 1 65.81 86 GLY A C 1
ATOM 663 O O . GLY A 1 86 ? 25.156 7.105 6.016 1 65.81 86 GLY A O 1
ATOM 664 N N . ASP A 1 87 ? 24.062 6.031 7.535 1 67.81 87 ASP A N 1
ATOM 665 C CA . ASP A 1 87 ? 22.875 5.91 6.707 1 67.81 87 ASP A CA 1
ATOM 666 C C . ASP A 1 87 ? 22.219 7.27 6.488 1 67.81 87 ASP A C 1
ATOM 668 O O . ASP A 1 87 ? 22.156 8.094 7.402 1 67.81 87 ASP A O 1
ATOM 672 N N . PRO A 1 88 ? 21.891 7.551 5.176 1 73.25 88 PRO A N 1
ATOM 673 C CA . PRO A 1 88 ? 21.156 8.797 4.906 1 73.25 88 PRO A CA 1
ATOM 674 C C . PRO A 1 88 ? 19.906 8.945 5.758 1 73.25 88 PRO A C 1
ATOM 676 O O . PRO A 1 88 ? 19.297 7.945 6.148 1 73.25 88 PRO A O 1
ATOM 679 N N . LEU A 1 89 ? 19.781 10.156 6.227 1 80.5 89 LEU A N 1
ATOM 680 C CA . LEU A 1 89 ? 18.516 10.477 6.871 1 80.5 89 LEU A CA 1
ATOM 681 C C . LEU A 1 89 ? 17.438 10.734 5.836 1 80.5 89 LEU A C 1
ATOM 683 O O . LEU A 1 89 ? 17.656 11.469 4.871 1 80.5 89 LEU A O 1
ATOM 687 N N . ILE A 1 90 ? 16.359 9.961 5.887 1 87.62 90 ILE A N 1
ATOM 688 C CA . ILE A 1 90 ? 15.25 10.125 4.949 1 87.62 90 ILE A CA 1
ATOM 689 C C . ILE A 1 90 ? 14.172 11.008 5.574 1 87.62 90 ILE A C 1
ATOM 691 O O . ILE A 1 90 ? 13.68 10.719 6.672 1 87.62 90 ILE A O 1
ATOM 695 N N . LEU A 1 91 ? 13.938 12.211 4.934 1 90.38 91 LEU A N 1
ATOM 696 C CA . LEU A 1 91 ? 12.766 13.016 5.262 1 90.38 91 LEU A CA 1
ATOM 697 C C . LEU A 1 91 ? 11.617 12.734 4.301 1 90.38 91 LEU A C 1
ATOM 699 O O . LEU A 1 91 ? 11.82 12.68 3.084 1 90.38 91 LEU A O 1
ATOM 703 N N . CYS A 1 92 ? 10.484 12.5 4.934 1 95.69 92 CYS A N 1
ATOM 704 C CA . CYS A 1 92 ? 9.344 12.141 4.102 1 95.69 92 CYS A CA 1
ATOM 705 C C . CYS A 1 92 ? 8.141 13.023 4.41 1 95.69 92 CYS A C 1
ATOM 707 O O . CYS A 1 92 ? 7.73 13.141 5.566 1 95.69 92 CYS A O 1
ATOM 709 N N . PHE A 1 93 ? 7.586 13.633 3.328 1 97.12 93 PHE A N 1
ATOM 710 C CA . PHE A 1 93 ? 6.367 14.43 3.406 1 97.12 93 PHE A CA 1
ATOM 711 C C . PHE A 1 93 ? 5.289 13.867 2.488 1 97.12 93 PHE A C 1
ATOM 713 O O . PHE A 1 93 ? 5.582 13.445 1.366 1 97.12 93 PHE A O 1
ATOM 720 N N . VAL A 1 94 ? 4.078 13.883 3.023 1 9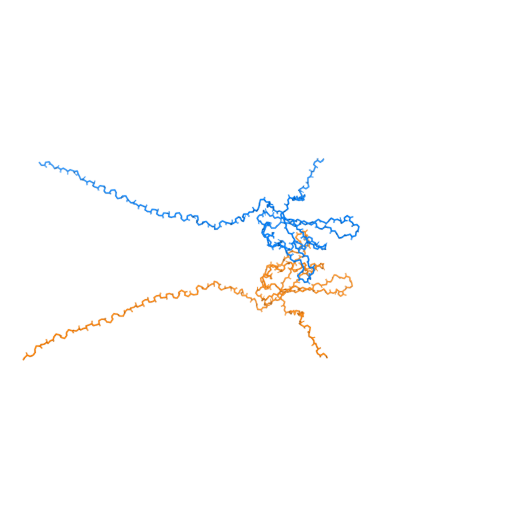8 94 VAL A N 1
ATOM 721 C CA . VAL A 1 94 ? 2.953 13.414 2.223 1 98 94 VAL A CA 1
ATOM 722 C C . VAL A 1 94 ? 1.867 14.484 2.186 1 98 94 VAL A C 1
ATOM 724 O O . VAL A 1 94 ? 1.42 14.961 3.23 1 98 94 VAL A O 1
ATOM 727 N N . ASP A 1 95 ? 1.461 14.773 0.944 1 98 95 ASP A N 1
ATOM 728 C CA . ASP A 1 95 ? 0.459 15.82 0.758 1 98 95 ASP A CA 1
ATOM 729 C C . ASP A 1 95 ? -0.916 15.219 0.476 1 98 95 ASP A C 1
ATOM 731 O O . ASP A 1 95 ? -1.033 14.25 -0.279 1 98 95 ASP A O 1
ATOM 735 N N . PHE A 1 96 ? -1.932 15.93 1.058 1 98.19 96 PHE A N 1
ATOM 736 C CA . PHE A 1 96 ? -3.332 15.594 0.842 1 98.19 96 PHE A CA 1
ATOM 737 C C . PHE A 1 96 ? -4.125 16.812 0.391 1 98.19 96 PHE A C 1
ATOM 739 O O . PHE A 1 96 ? -3.635 17.938 0.477 1 98.19 96 PHE A O 1
ATOM 746 N N . GLU A 1 97 ? -5.312 16.547 -0.081 1 98.12 97 GLU A N 1
ATOM 747 C CA . GLU A 1 97 ? -6.176 17.609 -0.593 1 98.12 97 GLU A CA 1
ATOM 748 C C . GLU A 1 97 ? -6.66 18.516 0.533 1 98.12 97 GLU A C 1
ATOM 750 O O . GLU A 1 97 ? -6.914 19.703 0.315 1 98.12 97 GLU A O 1
ATOM 755 N N . SER A 1 98 ? -6.828 17.984 1.763 1 97 98 SER A N 1
ATOM 756 C CA . SER A 1 98 ? -7.32 18.75 2.908 1 97 98 SER A CA 1
ATOM 757 C C . SER A 1 98 ? -6.773 18.188 4.219 1 97 98 SER A C 1
ATOM 759 O O . SER A 1 98 ? -6.348 17.031 4.277 1 97 98 SER A O 1
ATOM 761 N N . PRO A 1 99 ? -6.797 19.031 5.223 1 96.88 99 PRO A N 1
ATOM 762 C CA . PRO A 1 99 ? -6.355 18.531 6.531 1 96.88 99 PRO A CA 1
ATOM 763 C C . PRO A 1 99 ? -7.188 17.359 7.027 1 96.88 99 PRO A C 1
ATOM 765 O O . PRO A 1 99 ? -6.668 16.484 7.727 1 96.88 99 PRO A O 1
ATOM 768 N N . ALA A 1 100 ? -8.406 17.297 6.68 1 97.56 100 ALA A N 1
ATOM 769 C CA . ALA A 1 100 ? -9.281 16.219 7.109 1 97.56 100 ALA A CA 1
ATOM 770 C C . ALA A 1 100 ? -8.828 14.883 6.516 1 97.56 100 ALA A C 1
ATOM 772 O O . ALA A 1 100 ? -8.805 13.859 7.211 1 97.56 100 ALA A O 1
ATOM 773 N N . TYR A 1 101 ? -8.469 14.914 5.281 1 98.25 101 TYR A N 1
ATOM 774 C CA . TYR A 1 101 ? -7.965 13.711 4.641 1 98.25 101 TYR A CA 1
ATOM 775 C C . TYR A 1 101 ? -6.637 13.273 5.258 1 98.25 101 TYR A C 1
ATOM 777 O O . TYR A 1 101 ? -6.418 12.086 5.5 1 98.25 101 TYR A O 1
ATOM 785 N N . ALA A 1 102 ? -5.809 14.258 5.527 1 98.25 102 ALA A N 1
ATOM 786 C CA . ALA A 1 102 ? -4.531 13.953 6.172 1 98.25 102 ALA A CA 1
ATOM 787 C C . ALA A 1 102 ? -4.742 13.336 7.551 1 98.25 102 ALA A C 1
ATOM 789 O O . ALA A 1 102 ? -4.047 12.391 7.926 1 98.25 102 ALA A O 1
ATOM 790 N N . ALA A 1 103 ? -5.68 13.844 8.234 1 98 103 ALA A N 1
ATOM 791 C CA . ALA A 1 103 ? -5.965 13.352 9.578 1 98 103 ALA A CA 1
ATOM 792 C C . ALA A 1 103 ? -6.402 11.891 9.547 1 98 103 ALA A C 1
ATOM 794 O O . ALA A 1 103 ? -6.043 11.102 10.43 1 98 103 ALA A O 1
ATOM 795 N N . THR A 1 104 ? -7.125 11.555 8.562 1 98 104 THR A N 1
ATOM 796 C CA . THR A 1 104 ? -7.57 10.18 8.422 1 98 104 THR A CA 1
ATOM 797 C C . THR A 1 104 ? -6.383 9.242 8.211 1 98 104 THR A C 1
ATOM 799 O O . THR A 1 104 ? -6.285 8.195 8.852 1 98 104 THR A O 1
ATOM 802 N N . ALA A 1 105 ? -5.5 9.625 7.332 1 98.56 105 ALA A N 1
ATOM 803 C CA . ALA A 1 105 ? -4.305 8.82 7.074 1 98.56 105 ALA A CA 1
ATOM 804 C C . ALA A 1 105 ? -3.42 8.742 8.32 1 98.56 105 ALA A C 1
ATOM 806 O O . ALA A 1 105 ? -2.881 7.684 8.641 1 98.56 105 ALA A O 1
ATOM 807 N N . LEU A 1 106 ? -3.314 9.891 8.945 1 98.38 106 LEU A N 1
ATOM 808 C CA . LEU A 1 106 ? -2.523 9.953 10.172 1 98.38 106 LEU A CA 1
ATOM 809 C C . LEU A 1 106 ? -3.035 8.945 11.195 1 98.38 106 LEU A C 1
ATOM 811 O O . LEU A 1 106 ? -2.258 8.164 11.742 1 98.38 106 LEU A O 1
ATOM 815 N N . SER A 1 107 ? -4.297 8.961 11.414 1 97.81 107 SER A N 1
ATOM 816 C CA . SER A 1 107 ? -4.906 8.07 12.398 1 97.81 107 SER A CA 1
ATOM 817 C C . SER A 1 107 ? -4.754 6.613 11.992 1 97.81 107 SER A C 1
ATOM 819 O O . SER A 1 107 ? -4.438 5.762 12.82 1 97.81 107 SER A O 1
ATOM 821 N N . ALA A 1 108 ? -4.902 6.352 10.805 1 98.06 108 ALA A N 1
ATOM 822 C CA . ALA A 1 108 ? -4.906 4.973 10.328 1 98.06 108 ALA A CA 1
ATOM 823 C C . ALA A 1 108 ? -3.494 4.395 10.297 1 98.06 108 ALA A C 1
ATOM 825 O O . ALA A 1 108 ? -3.305 3.191 10.492 1 98.06 108 ALA A O 1
ATOM 826 N N . LEU A 1 109 ? -2.484 5.227 10.016 1 98.44 109 LEU A N 1
ATOM 827 C CA . LEU A 1 109 ? -1.159 4.703 9.703 1 98.44 109 LEU A CA 1
ATOM 828 C C . LEU A 1 109 ? -0.2 4.91 10.867 1 98.44 109 LEU A C 1
ATOM 830 O O . LEU A 1 109 ? 0.971 4.531 10.789 1 98.44 109 LEU A O 1
ATOM 834 N N . GLN A 1 110 ? -0.753 5.527 11.93 1 98.38 110 GLN A N 1
ATOM 835 C CA . GLN A 1 110 ? 0.136 5.68 13.078 1 98.38 110 GLN A CA 1
ATOM 836 C C . GLN A 1 110 ? 0.63 4.32 13.57 1 98.38 110 GLN A C 1
ATOM 838 O O . GLN A 1 110 ? -0.171 3.428 13.852 1 98.38 110 GLN A O 1
ATOM 843 N N . GLY A 1 111 ? 1.933 4.062 13.586 1 98.12 111 GLY A N 1
ATOM 844 C CA . GLY A 1 111 ? 2.502 2.801 14.039 1 98.12 111 GLY A CA 1
ATOM 845 C C . GLY A 1 111 ? 2.506 1.733 12.961 1 98.12 111 GLY A C 1
ATOM 846 O O . GLY A 1 111 ? 2.689 0.549 13.25 1 98.12 111 GLY A O 1
ATOM 847 N N . TYR A 1 112 ? 2.357 2.17 11.773 1 98.25 112 TYR A N 1
ATOM 848 C CA . TYR A 1 112 ? 2.342 1.235 10.656 1 98.25 112 TYR A CA 1
ATOM 849 C C . TYR A 1 112 ? 3.646 0.45 10.578 1 98.25 112 TYR A C 1
ATOM 851 O O . TYR A 1 112 ? 4.73 1.034 10.594 1 98.25 112 TYR A O 1
ATOM 859 N N . GLU A 1 113 ? 3.445 -0.885 10.508 1 98.12 113 GLU A N 1
ATOM 860 C CA . GLU A 1 113 ? 4.59 -1.789 10.438 1 98.12 113 GLU A CA 1
ATOM 861 C C . GLU A 1 113 ? 5.09 -1.944 9.008 1 98.12 113 GLU A C 1
ATOM 863 O O . GLU A 1 113 ? 4.355 -2.424 8.141 1 98.12 113 GLU A O 1
ATOM 868 N N . MET A 1 114 ? 6.355 -1.627 8.719 1 97.81 114 MET A N 1
ATOM 869 C CA . MET A 1 114 ? 6.898 -1.617 7.363 1 97.81 114 MET A CA 1
ATOM 870 C C . MET A 1 114 ? 7.109 -3.037 6.852 1 97.81 114 MET A C 1
ATOM 872 O O . MET A 1 114 ? 6.855 -3.324 5.684 1 97.81 114 MET A O 1
ATOM 876 N N . ASP A 1 115 ? 7.625 -3.895 7.688 1 96.69 115 ASP A N 1
ATOM 877 C CA . ASP A 1 115 ? 7.934 -5.266 7.289 1 96.69 115 ASP A CA 1
ATOM 878 C C . ASP A 1 115 ? 7.309 -6.27 8.258 1 96.69 115 ASP A C 1
ATOM 880 O O . ASP A 1 115 ? 7.871 -6.551 9.32 1 96.69 115 ASP A O 1
ATOM 884 N N . GLU A 1 116 ? 6.277 -6.922 7.852 1 92.19 116 GLU A N 1
ATOM 885 C CA . GLU A 1 116 ? 5.512 -7.809 8.727 1 92.19 116 GLU A CA 1
ATOM 886 C C . GLU A 1 116 ? 6.281 -9.094 9.016 1 92.19 116 GLU A C 1
ATOM 888 O O . GLU A 1 116 ? 5.941 -9.828 9.938 1 92.19 116 GLU A O 1
ATOM 893 N N . HIS A 1 117 ? 7.32 -9.336 8.266 1 89.88 117 HIS A N 1
ATOM 894 C CA . HIS A 1 117 ? 8.039 -10.594 8.422 1 89.88 117 HIS A CA 1
ATOM 895 C C . HIS A 1 117 ? 9.383 -10.383 9.117 1 89.88 117 HIS A C 1
ATOM 897 O O . HIS A 1 117 ? 10.211 -11.289 9.172 1 89.88 117 HIS A O 1
ATOM 903 N N . SER A 1 118 ? 9.562 -9.227 9.594 1 92.69 118 SER A N 1
ATOM 904 C CA 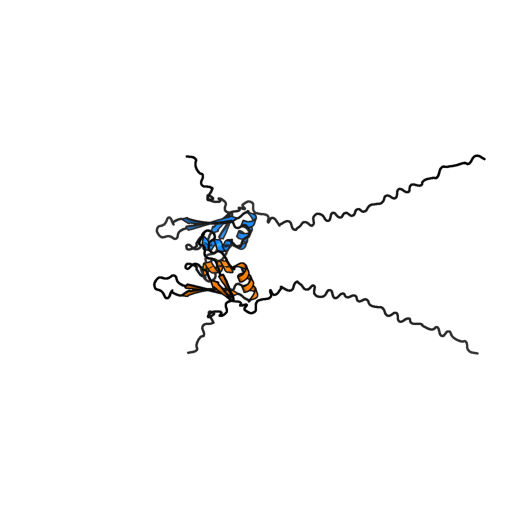. SER A 1 118 ? 10.797 -8.906 10.297 1 92.69 118 SER A CA 1
ATOM 905 C C . SER A 1 118 ? 10.531 -8.477 11.734 1 92.69 118 SER A C 1
ATOM 907 O O . SER A 1 118 ? 9.805 -7.504 11.977 1 92.69 118 SER A O 1
ATOM 909 N N . PRO A 1 119 ? 11.133 -9.234 12.656 1 91.88 119 PRO A N 1
ATOM 910 C CA . PRO A 1 119 ? 10.93 -8.844 14.055 1 91.88 119 PRO A CA 1
ATOM 911 C C . PRO A 1 119 ? 11.469 -7.445 14.359 1 91.88 119 PRO A C 1
ATOM 913 O O . PRO A 1 119 ? 10.992 -6.785 15.289 1 91.88 119 PRO A O 1
ATOM 916 N N . ASP A 1 120 ? 12.438 -7.008 13.609 1 94.56 120 ASP A N 1
ATOM 917 C CA . ASP A 1 120 ? 13.039 -5.695 13.82 1 94.56 120 ASP A CA 1
ATOM 918 C C . ASP A 1 120 ? 12.492 -4.676 12.82 1 94.56 120 ASP A C 1
ATOM 920 O O . ASP A 1 120 ? 13.203 -3.76 12.406 1 94.56 120 ASP A O 1
ATOM 924 N N . SER A 1 121 ? 11.273 -4.863 12.555 1 95.94 121 SER A N 1
ATOM 925 C CA . SER A 1 121 ? 10.656 -3.996 11.555 1 95.94 121 SER A CA 1
ATOM 926 C C . SER A 1 121 ? 10.594 -2.553 12.039 1 95.94 121 SER A C 1
ATOM 928 O O . SER A 1 121 ? 10.383 -2.303 13.227 1 95.94 121 SER A O 1
ATOM 930 N N . ASN A 1 122 ? 10.805 -1.633 11.117 1 96.38 122 ASN A N 1
ATOM 931 C CA . ASN A 1 122 ? 10.547 -0.22 11.367 1 96.38 122 ASN A CA 1
ATOM 932 C C . ASN A 1 122 ? 9.047 0.065 11.461 1 96.38 122 ASN A C 1
ATOM 934 O O . ASN A 1 122 ? 8.242 -0.622 10.836 1 96.38 122 ASN A O 1
ATOM 938 N N . TYR A 1 123 ? 8.727 1.038 12.297 1 98 123 TYR A N 1
ATOM 939 C CA . TYR A 1 123 ? 7.348 1.493 12.438 1 98 123 TYR A CA 1
ATOM 940 C C . TYR A 1 123 ? 7.227 2.977 12.109 1 98 123 TYR A C 1
ATOM 942 O O . TYR A 1 123 ? 8.078 3.777 12.5 1 98 123 TYR A O 1
ATOM 950 N N . LEU A 1 124 ? 6.121 3.283 11.445 1 98.19 124 LEU A N 1
ATOM 951 C CA . LEU A 1 124 ? 5.949 4.668 11.016 1 98.19 124 LEU A CA 1
ATOM 952 C C . LEU A 1 124 ? 5.445 5.531 12.172 1 98.19 124 LEU A C 1
ATOM 954 O O . LEU A 1 124 ? 4.621 5.086 12.969 1 98.19 124 LEU A O 1
ATOM 958 N N . ARG A 1 125 ? 5.965 6.699 12.188 1 98.06 125 ARG A N 1
ATOM 959 C CA . ARG A 1 125 ? 5.457 7.777 13.031 1 98.06 125 ARG A CA 1
ATOM 960 C C . ARG A 1 125 ? 5.043 8.977 12.195 1 98.06 125 ARG A C 1
ATOM 962 O O . ARG A 1 125 ? 5.848 9.516 11.43 1 98.06 125 ARG A O 1
ATOM 969 N N . LEU A 1 126 ? 3.801 9.391 12.383 1 98 126 LEU A N 1
ATOM 970 C CA . LEU A 1 126 ? 3.26 10.477 11.57 1 98 126 LEU A CA 1
ATOM 971 C C . LEU A 1 126 ? 2.867 11.656 12.445 1 98 126 LEU A C 1
ATOM 973 O O . LEU A 1 126 ? 2.432 11.484 13.586 1 98 126 LEU A O 1
ATOM 977 N N . GLN A 1 127 ? 3.064 12.789 11.867 1 97.19 127 GLN A N 1
ATOM 978 C CA . GLN A 1 127 ? 2.561 14.008 12.477 1 97.19 127 GLN A CA 1
ATOM 979 C C . GLN A 1 127 ? 2.186 15.039 11.414 1 97.19 127 GLN A C 1
ATOM 981 O O . GLN A 1 127 ? 2.645 14.961 10.273 1 97.19 127 GLN A O 1
ATOM 986 N N . PHE A 1 128 ? 1.307 15.953 11.82 1 97.12 128 PHE A N 1
ATOM 987 C CA . PHE A 1 128 ? 1.044 17.078 10.93 1 97.12 128 PHE A CA 1
ATOM 988 C C . PHE A 1 128 ? 2.301 17.922 10.734 1 97.12 128 PHE A C 1
ATOM 990 O O . PHE A 1 128 ? 3 18.234 11.695 1 97.12 128 PHE A O 1
ATOM 997 N N . SER A 1 129 ? 2.539 18.141 9.445 1 94.88 129 SER A N 1
ATOM 998 C CA . SER A 1 129 ? 3.725 18.953 9.18 1 94.88 129 SER A CA 1
ATOM 999 C C . SER A 1 129 ? 3.49 20.406 9.531 1 94.88 129 SER A C 1
ATOM 1001 O O . SER A 1 129 ? 2.445 20.969 9.195 1 94.88 129 SER A O 1
ATOM 1003 N N . ARG A 1 130 ? 4.359 21.062 10.273 1 81.94 130 ARG A N 1
ATOM 1004 C CA . ARG A 1 130 ? 4.273 22.469 10.625 1 81.94 130 ARG A CA 1
ATOM 1005 C C . ARG A 1 130 ? 4.832 23.344 9.508 1 81.94 130 ARG A C 1
ATOM 1007 O O . ARG A 1 130 ? 4.422 24.5 9.344 1 81.94 130 ARG A O 1
ATOM 1014 N N . PHE A 1 131 ? 5.867 22.875 8.883 1 69.38 131 PHE A N 1
ATOM 1015 C CA . PHE A 1 131 ? 6.527 23.609 7.812 1 69.38 131 PHE A CA 1
ATOM 1016 C C . PHE A 1 131 ? 6.426 22.844 6.496 1 69.38 131 PHE A C 1
ATOM 1018 O O . PHE A 1 131 ? 7.238 21.953 6.219 1 69.38 131 PHE A O 1
ATOM 1025 N N . PRO A 1 132 ? 5.273 22.984 5.887 1 55.38 132 PRO A N 1
ATOM 1026 C CA . PRO A 1 132 ? 5.262 22.188 4.66 1 55.38 132 PRO A CA 1
ATOM 1027 C C . PRO A 1 132 ? 6.449 22.484 3.748 1 55.38 132 PRO A C 1
ATOM 1029 O O . PRO A 1 132 ? 6.809 23.641 3.561 1 55.38 132 PRO A O 1
ATOM 1032 N N . GLY A 1 133 ? 7.539 21.969 3.947 1 51.66 133 GLY A N 1
ATOM 1033 C CA . GLY A 1 133 ? 8.742 22.188 3.164 1 51.66 133 GLY A CA 1
ATOM 1034 C C . GLY A 1 133 ? 8.469 22.75 1.78 1 51.66 133 GLY A C 1
ATOM 1035 O O . GLY A 1 133 ? 7.312 22.828 1.36 1 51.66 133 GLY A O 1
ATOM 1036 N N . PRO A 1 134 ? 9.602 23.375 1.177 1 48.62 134 PRO A N 1
ATOM 1037 C CA . PRO A 1 134 ? 9.406 24.016 -0.124 1 48.62 134 PRO A CA 1
ATOM 1038 C C . PRO A 1 134 ? 8.602 23.156 -1.095 1 48.62 134 PRO A C 1
ATOM 1040 O O . PRO A 1 134 ? 8.859 21.953 -1.212 1 48.62 134 PRO A O 1
ATOM 1043 N N . ARG A 1 135 ? 7.324 23.312 -1.044 1 48.09 135 ARG A N 1
ATOM 1044 C CA . ARG A 1 135 ? 6.555 22.672 -2.107 1 48.09 135 ARG A CA 1
ATOM 1045 C C . ARG A 1 135 ? 7.227 22.859 -3.463 1 48.09 135 ARG A C 1
ATOM 1047 O O . ARG A 1 135 ? 7.957 23.844 -3.666 1 48.09 135 ARG A O 1
ATOM 1054 N N . SER A 1 136 ? 7.695 21.828 -4.184 1 42.31 136 SER A N 1
ATOM 1055 C CA . SER A 1 136 ? 8.141 22.141 -5.539 1 42.31 136 SER A CA 1
ATOM 1056 C C . SER A 1 136 ? 7.324 23.281 -6.133 1 42.31 136 SER A C 1
ATOM 1058 O O . SER A 1 136 ? 6.164 23.109 -6.504 1 42.31 136 SER A O 1
ATOM 1060 N N . GLY A 1 137 ? 7.23 24.344 -5.547 1 35.88 137 GLY A N 1
ATOM 1061 C CA . GLY A 1 137 ? 6.57 25.516 -6.094 1 35.88 137 GLY A CA 1
ATOM 1062 C C . GLY A 1 137 ? 6.824 25.703 -7.578 1 35.88 137 GLY A C 1
ATOM 1063 O O . GLY A 1 137 ? 7.746 25.109 -8.141 1 35.88 137 GLY A O 1
ATOM 1064 N N . PRO A 1 138 ? 5.809 26.109 -8.375 1 39.12 138 PRO A N 1
ATOM 1065 C CA . PRO A 1 138 ? 6.094 26.5 -9.758 1 39.12 138 PRO A CA 1
ATOM 1066 C C . PRO A 1 138 ? 7.445 27.188 -9.906 1 39.12 138 PRO A C 1
ATOM 1068 O O . PRO A 1 138 ? 7.91 27.844 -8.969 1 39.12 138 PRO A O 1
ATOM 1071 N N . GLY A 1 139 ? 8.484 26.531 -10.508 1 36.28 139 GLY A N 1
ATOM 1072 C CA . GLY A 1 139 ? 9.648 27.25 -10.984 1 36.28 139 GLY A CA 1
ATOM 1073 C C . GLY A 1 139 ? 9.406 28.734 -11.156 1 36.28 139 GLY A C 1
ATOM 1074 O O . GLY A 1 139 ? 8.453 29.141 -11.828 1 36.28 139 GLY A O 1
ATOM 1075 N N . SER A 1 140 ? 9.578 29.438 -10.156 1 37.53 140 SER A N 1
ATOM 1076 C CA . SER A 1 140 ? 9.664 30.891 -10.266 1 37.53 140 SER A CA 1
ATOM 1077 C C . SER A 1 140 ? 10.508 31.297 -11.469 1 37.53 140 SER A C 1
ATOM 1079 O O . SER A 1 140 ? 11.711 31.031 -11.516 1 37.53 140 SER A O 1
ATOM 1081 N N . ARG A 1 141 ? 10.008 31.188 -12.742 1 37.97 141 ARG A N 1
ATOM 1082 C CA . ARG A 1 141 ? 10.594 31.953 -13.852 1 37.97 141 ARG A CA 1
ATOM 1083 C C . ARG A 1 141 ? 11 33.344 -13.398 1 37.97 141 ARG A C 1
ATOM 1085 O O . ARG A 1 141 ? 10.141 34.219 -13.172 1 37.97 141 ARG A O 1
ATOM 1092 N N . SER A 1 142 ? 11.906 33.375 -12.492 1 33.38 142 SER A N 1
ATOM 1093 C CA . SER A 1 142 ? 12.516 34.688 -12.297 1 33.38 142 SER A CA 1
ATOM 1094 C C . SER A 1 142 ? 12.789 35.375 -13.633 1 33.38 142 SER A C 1
ATOM 1096 O O . SER A 1 142 ? 13.422 34.781 -14.516 1 33.38 142 SER A O 1
ATOM 1098 N N . LYS A 1 143 ? 11.922 36.156 -14.133 1 35.88 143 LYS A N 1
ATOM 1099 C CA . LYS A 1 143 ? 12.211 37.156 -15.148 1 35.88 143 LYS A CA 1
ATOM 1100 C C . LYS A 1 143 ? 13.555 37.812 -14.898 1 35.88 143 LYS A C 1
ATOM 1102 O O . LYS A 1 143 ? 13.719 38.562 -13.93 1 35.88 143 LYS A O 1
ATOM 1107 N N . ARG A 1 144 ? 14.641 36.938 -14.836 1 27.89 144 ARG A N 1
ATOM 1108 C CA . ARG A 1 144 ? 15.773 37.781 -15.156 1 27.89 144 ARG A CA 1
ATOM 1109 C C . ARG A 1 144 ? 15.781 38.156 -16.641 1 27.89 144 ARG A C 1
ATOM 1111 O O . ARG A 1 144 ? 15.344 37.375 -17.484 1 27.89 144 ARG A O 1
ATOM 1118 N N . MET B 1 1 ? -101.75 -32.125 34.844 1 29.84 1 MET B N 1
ATOM 1119 C CA . MET B 1 1 ? -101.688 -31.531 33.531 1 29.84 1 MET B CA 1
ATOM 1120 C C . MET B 1 1 ? -100.562 -30.562 33.406 1 29.84 1 MET B C 1
ATOM 1122 O O . MET B 1 1 ? -100.562 -29.484 34 1 29.84 1 MET B O 1
ATOM 1126 N N . GLY B 1 2 ? -99.312 -31.094 33.562 1 31.81 2 GLY B N 1
ATOM 1127 C CA . GLY B 1 2 ? -97.938 -30.688 33.938 1 31.81 2 GLY B CA 1
ATOM 1128 C C . GLY B 1 2 ? -97.312 -29.719 32.938 1 31.81 2 GLY B C 1
ATOM 1129 O O . GLY B 1 2 ? -97.625 -29.75 31.75 1 31.81 2 GLY B O 1
ATOM 1130 N N . HIS B 1 3 ? -97.125 -28.516 33.469 1 36.5 3 HIS B N 1
ATOM 1131 C CA . HIS B 1 3 ? -96.688 -27.25 32.906 1 36.5 3 HIS B CA 1
ATOM 1132 C C . HIS B 1 3 ? -95.375 -27.453 32.094 1 36.5 3 HIS B C 1
ATOM 1134 O O . HIS B 1 3 ? -94.562 -28.312 32.438 1 36.5 3 HIS B O 1
ATOM 1140 N N . PRO B 1 4 ? -95.375 -26.984 30.828 1 38.69 4 PRO B N 1
ATOM 1141 C CA . PRO B 1 4 ? -94.5 -26.969 29.641 1 38.69 4 PRO B CA 1
ATOM 1142 C C . PRO B 1 4 ? -93.188 -26.219 29.875 1 38.69 4 PRO B C 1
ATOM 1144 O O . PRO B 1 4 ? -93.25 -25.031 30.141 1 38.69 4 PRO B O 1
ATOM 1147 N N . GLY B 1 5 ? -92.438 -26.625 30.969 1 35.72 5 GLY B N 1
ATOM 1148 C CA . GLY B 1 5 ? -91.375 -25.688 31.203 1 35.72 5 GLY B CA 1
ATOM 1149 C C . GLY B 1 5 ? -90.562 -25.406 29.953 1 35.72 5 GLY B C 1
ATOM 1150 O O . GLY B 1 5 ? -90.625 -26.156 28.969 1 35.72 5 GLY B O 1
ATOM 1151 N N . PRO B 1 6 ? -90.062 -24.172 29.859 1 34.34 6 PRO B N 1
ATOM 1152 C CA . PRO B 1 6 ? -89.438 -23.328 28.812 1 34.34 6 PRO B CA 1
ATOM 1153 C C . PRO B 1 6 ? -88.125 -23.859 28.297 1 34.34 6 PRO B C 1
ATOM 1155 O O . PRO B 1 6 ? -87.25 -24.141 29.094 1 34.34 6 PRO B O 1
ATOM 1158 N N . ILE B 1 7 ? -88.062 -24.828 27.438 1 32.5 7 ILE B N 1
ATOM 1159 C CA . ILE B 1 7 ? -86.812 -25.406 26.938 1 32.5 7 ILE B CA 1
ATOM 1160 C C . ILE B 1 7 ? -86.062 -24.344 26.188 1 32.5 7 ILE B C 1
ATOM 1162 O O . ILE B 1 7 ? -86.375 -23.969 25.062 1 32.5 7 ILE B O 1
ATOM 1166 N N . ALA B 1 8 ? -85.812 -23.141 26.891 1 32 8 ALA B N 1
ATOM 1167 C CA . ALA B 1 8 ? -85.062 -22.109 26.156 1 32 8 ALA B CA 1
ATOM 1168 C C . ALA B 1 8 ? -83.875 -22.703 25.469 1 32 8 ALA B C 1
ATOM 1170 O O . ALA B 1 8 ? -83.188 -23.578 26.016 1 32 8 ALA B O 1
ATOM 1171 N N . SER B 1 9 ? -83.812 -22.734 24.125 1 31.95 9 SER B N 1
ATOM 1172 C CA . SER B 1 9 ? -82.938 -23.047 23.062 1 31.95 9 SER B CA 1
ATOM 1173 C C . SER B 1 9 ? -81.625 -22.266 23.203 1 31.95 9 SER B C 1
ATOM 1175 O O . SER B 1 9 ? -81.625 -21.047 23.125 1 31.95 9 SER B O 1
ATOM 1177 N N . ASP B 1 10 ? -80.75 -22.641 24.219 1 31.34 10 ASP B N 1
ATOM 1178 C CA . ASP B 1 10 ? -79.438 -22.094 24.391 1 31.34 10 ASP B CA 1
ATOM 1179 C C . ASP B 1 10 ? -78.625 -22.141 23.062 1 31.34 10 ASP B C 1
ATOM 1181 O O . ASP B 1 10 ? -78.312 -23.219 22.562 1 31.34 10 ASP B O 1
ATOM 1185 N N . LEU B 1 11 ? -79.062 -21.344 22.078 1 30.38 11 LEU B N 1
ATOM 1186 C CA . LEU B 1 11 ? -78.312 -21.156 20.812 1 30.38 11 LEU B CA 1
ATOM 1187 C C . LEU B 1 11 ? -76.875 -20.703 21.078 1 30.38 11 LEU B C 1
ATOM 1189 O O . LEU B 1 11 ? -76.688 -19.562 21.5 1 30.38 11 LEU B O 1
ATOM 1193 N N . ILE B 1 12 ? -76.125 -21.453 21.828 1 34.47 12 ILE B N 1
ATOM 1194 C CA . ILE B 1 12 ? -74.688 -21.188 22.047 1 34.47 12 ILE B CA 1
ATOM 1195 C C . ILE B 1 12 ? -74 -20.984 20.719 1 34.47 12 ILE B C 1
ATOM 1197 O O . ILE B 1 12 ? -73.938 -21.891 19.891 1 34.47 12 ILE B O 1
ATOM 1201 N N . THR B 1 13 ? -74.25 -19.766 20.031 1 32.62 13 THR B N 1
ATOM 1202 C CA . THR B 1 13 ? -73.5 -19.312 18.844 1 32.62 13 THR B CA 1
ATOM 1203 C C . THR B 1 13 ? -72 -19.438 19.047 1 32.62 13 THR B C 1
ATOM 1205 O O . THR B 1 13 ? -71.438 -18.875 19.984 1 32.62 13 THR B O 1
ATOM 1208 N N . ASN B 1 14 ? -71.375 -20.547 18.703 1 30.42 14 ASN B N 1
ATOM 1209 C CA . ASN B 1 14 ? -69.938 -20.859 18.516 1 30.42 14 ASN B CA 1
ATOM 1210 C C . ASN B 1 14 ? -69.25 -19.781 17.672 1 30.42 14 ASN B C 1
ATOM 1212 O O . ASN B 1 14 ? -69.375 -19.766 16.453 1 30.42 14 ASN B O 1
ATOM 1216 N N . GLY B 1 15 ? -69.375 -18.484 17.969 1 33.31 15 GLY B N 1
ATOM 1217 C CA . GLY B 1 15 ? -68.625 -17.516 17.234 1 33.31 15 GLY B CA 1
ATOM 1218 C C . GLY B 1 15 ? -67.125 -17.859 17.125 1 33.31 15 GLY B C 1
ATOM 1219 O O . GLY B 1 15 ? -66.5 -18.109 18.141 1 33.31 15 GLY B O 1
ATOM 1220 N N . ARG B 1 16 ? -66.75 -18.641 16.094 1 32.88 16 ARG B N 1
ATOM 1221 C CA . ARG B 1 16 ? -65.375 -18.875 15.602 1 32.88 16 ARG B CA 1
ATOM 1222 C C . ARG B 1 16 ? -64.562 -17.594 15.641 1 32.88 16 ARG B C 1
ATOM 1224 O O . ARG B 1 16 ? -64.938 -16.594 15.016 1 32.88 16 ARG B O 1
ATOM 1231 N N . ASN B 1 17 ? -64.125 -17.141 16.844 1 31.22 17 ASN B N 1
ATOM 1232 C CA . ASN B 1 17 ? -63.031 -16.141 16.953 1 31.22 17 ASN B CA 1
ATOM 1233 C C . ASN B 1 17 ? -61.969 -16.328 15.891 1 31.22 17 ASN B C 1
ATOM 1235 O O . ASN B 1 17 ? -61.281 -17.344 15.891 1 31.22 17 ASN B O 1
ATOM 1239 N N . MET B 1 18 ? -62.25 -15.883 14.672 1 34.47 18 MET B N 1
ATOM 1240 C CA . MET B 1 18 ? -61.188 -15.719 13.672 1 34.47 18 MET B CA 1
ATOM 1241 C C . MET B 1 18 ? -59.969 -15 14.273 1 34.47 18 MET B C 1
ATOM 1243 O O . MET B 1 18 ? -60.062 -13.828 14.648 1 34.47 18 MET B O 1
ATOM 1247 N N . ASN B 1 19 ? -59.312 -15.586 15.32 1 33.31 19 ASN B N 1
ATOM 1248 C CA . ASN B 1 19 ? -57.969 -15.133 15.68 1 33.31 19 ASN B CA 1
ATOM 1249 C C . ASN B 1 19 ? -57.125 -14.805 14.438 1 33.31 19 ASN B C 1
ATOM 1251 O O . ASN B 1 19 ? -56.781 -15.695 13.664 1 33.31 19 ASN B O 1
ATOM 1255 N N . PHE B 1 20 ? -57.438 -13.68 13.766 1 37.72 20 PHE B N 1
ATOM 1256 C CA . PHE B 1 20 ? -56.531 -13.062 12.828 1 37.72 20 PHE B CA 1
ATOM 1257 C C . PHE B 1 20 ? -55.125 -12.992 13.422 1 37.72 20 PHE B C 1
ATOM 1259 O O . PHE B 1 20 ? -54.812 -12.07 14.18 1 37.72 20 PHE B O 1
ATOM 1266 N N . SER B 1 21 ? -54.562 -14 14.109 1 38.97 21 SER B N 1
ATOM 1267 C CA . SER B 1 21 ? -53.125 -13.898 14.32 1 38.97 21 SER B CA 1
ATOM 1268 C C . SER B 1 21 ? -52.406 -13.5 13.031 1 38.97 21 SER B C 1
ATOM 1270 O O . SER B 1 21 ? -52.188 -14.336 12.141 1 38.97 21 SER B O 1
ATOM 1272 N N . ASN B 1 22 ? -52.812 -12.422 12.367 1 35.38 22 ASN B N 1
ATOM 1273 C CA . ASN B 1 22 ? -52 -11.852 11.312 1 35.38 22 ASN B CA 1
ATOM 1274 C C . ASN B 1 22 ? -50.531 -11.797 11.719 1 35.38 22 ASN B C 1
ATOM 1276 O O . ASN B 1 22 ? -50.031 -10.766 12.211 1 35.38 22 ASN B O 1
ATOM 1280 N N . GLN B 1 23 ? -50 -12.711 12.562 1 40.06 23 GLN B N 1
ATOM 1281 C CA . GLN B 1 23 ? -48.562 -12.695 12.625 1 40.06 23 GLN B CA 1
ATOM 1282 C C . GLN B 1 23 ? -47.938 -12.633 11.234 1 40.06 23 GLN B C 1
ATOM 1284 O O . GLN B 1 23 ? -48.031 -13.586 10.453 1 40.06 23 GLN B O 1
ATOM 1289 N N . LEU B 1 24 ? -48.125 -11.539 10.562 1 39.75 24 LEU B N 1
ATOM 1290 C CA . LEU B 1 24 ? -47.188 -11.375 9.461 1 39.75 24 LEU B CA 1
ATOM 1291 C C . LEU B 1 24 ? -45.781 -11.844 9.867 1 39.75 24 LEU B C 1
ATOM 1293 O O . LEU B 1 24 ? -45.312 -11.5 10.953 1 39.75 24 LEU B O 1
ATOM 1297 N N . PRO B 1 25 ? -45.438 -13.102 9.539 1 42.66 25 PRO B N 1
ATOM 1298 C CA . PRO B 1 25 ? -44.031 -13.414 9.805 1 42.66 25 PRO B CA 1
ATOM 1299 C C . PRO B 1 25 ? -43.094 -12.242 9.5 1 42.66 25 PRO B C 1
ATOM 1301 O O . PRO B 1 25 ? -43.125 -11.711 8.391 1 42.66 25 PRO B O 1
ATOM 1304 N N . VAL B 1 26 ? -43.031 -11.164 10.344 1 41.44 26 VAL B N 1
ATOM 1305 C CA . VAL B 1 26 ? -41.812 -10.352 10.195 1 41.44 26 VAL B CA 1
ATOM 1306 C C . VAL B 1 26 ? -40.656 -11.234 9.758 1 41.44 26 VAL B C 1
ATOM 1308 O O . VAL B 1 26 ? -39.5 -11.016 10.172 1 41.44 26 VAL B O 1
ATOM 1311 N N . ASP B 1 27 ? -40.812 -12.438 9.328 1 34.59 27 ASP B N 1
ATOM 1312 C CA . ASP B 1 27 ? -39.594 -13.109 8.883 1 34.59 27 ASP B CA 1
ATOM 1313 C C . ASP B 1 27 ? -38.594 -12.117 8.297 1 34.59 27 ASP B C 1
ATOM 1315 O O . ASP B 1 27 ? -38.969 -10.977 7.996 1 34.59 27 ASP B O 1
ATOM 1319 N N . ALA B 1 28 ? -37.594 -12.68 7.434 1 32.81 28 ALA B N 1
ATOM 1320 C CA . ALA B 1 28 ? -36.219 -12.539 6.941 1 32.81 28 ALA B CA 1
ATOM 1321 C C . ALA B 1 28 ? -36.094 -11.336 6.008 1 32.81 28 ALA B C 1
ATOM 1323 O O . ALA B 1 28 ? -36.625 -11.359 4.883 1 32.81 28 ALA B O 1
ATOM 1324 N N . MET B 1 29 ? -36.594 -10.148 6.367 1 35.66 29 MET B N 1
ATOM 1325 C CA . MET B 1 29 ? -35.844 -9.18 5.578 1 35.66 29 MET B CA 1
ATOM 1326 C C . MET B 1 29 ? -34.562 -9.812 5.035 1 35.66 29 MET B C 1
ATOM 1328 O O . MET B 1 29 ? -33.688 -10.219 5.805 1 35.66 29 MET B O 1
ATOM 1332 N N . ALA B 1 30 ? -34.594 -10.586 4.047 1 36.59 30 ALA B N 1
ATOM 1333 C CA . ALA B 1 30 ? -33.406 -10.961 3.254 1 36.59 30 ALA B CA 1
ATOM 1334 C C . ALA B 1 30 ? -32.312 -9.906 3.35 1 36.59 30 ALA B C 1
ATOM 1336 O O . ALA B 1 30 ? -32.5 -8.781 2.889 1 36.59 30 ALA B O 1
ATOM 1337 N N . ARG B 1 31 ? -31.766 -9.641 4.539 1 41.03 31 ARG B N 1
ATOM 1338 C CA . ARG B 1 31 ? -30.469 -8.953 4.449 1 41.03 31 ARG B CA 1
ATOM 1339 C C . ARG B 1 31 ? -29.891 -9.078 3.049 1 41.03 31 ARG B C 1
ATOM 1341 O O . ARG B 1 31 ? -29.953 -10.141 2.428 1 41.03 31 ARG B O 1
ATOM 1348 N N . PRO B 1 32 ? -29.922 -8.117 2.227 1 38.22 32 PRO B N 1
ATOM 1349 C CA . PRO B 1 32 ? -29.109 -8.469 1.056 1 38.22 32 PRO B CA 1
ATOM 1350 C C . PRO B 1 32 ? -28.078 -9.555 1.353 1 38.22 32 PRO B C 1
ATOM 1352 O O . PRO B 1 32 ? -27.297 -9.422 2.285 1 38.22 32 PRO B O 1
ATOM 1355 N N . GLY B 1 33 ? -28.406 -10.75 1.519 1 38.75 33 GLY B N 1
ATOM 1356 C CA . GLY B 1 33 ? -27.359 -11.766 1.579 1 38.75 33 GLY B CA 1
ATOM 1357 C C . GLY B 1 33 ? -26.016 -11.273 1.071 1 38.75 33 GLY B C 1
ATOM 1358 O O . GLY B 1 33 ? -25.953 -10.383 0.22 1 38.75 33 GLY B O 1
ATOM 1359 N N . ARG B 1 34 ? -25.016 -11.102 1.909 1 43.69 34 ARG B N 1
ATOM 1360 C CA . ARG B 1 34 ? -23.688 -10.914 1.355 1 43.69 34 ARG B CA 1
ATOM 1361 C C . ARG B 1 34 ? -23.625 -11.383 -0.093 1 43.69 34 ARG B C 1
ATOM 1363 O O . ARG B 1 34 ? -23.812 -12.562 -0.377 1 43.69 34 ARG B O 1
ATOM 1370 N N . GLU B 1 35 ? -24.281 -10.797 -1.094 1 46.25 35 GLU B N 1
ATOM 1371 C CA . GLU B 1 35 ? -24.031 -11.188 -2.48 1 46.25 35 GLU B CA 1
ATOM 1372 C C . GLU B 1 35 ? -22.797 -12.062 -2.602 1 46.25 35 GLU B C 1
ATOM 1374 O O . GLU B 1 35 ? -21.672 -11.578 -2.439 1 46.25 35 GLU B O 1
ATOM 1379 N N . THR B 1 36 ? -22.766 -13.148 -1.897 1 53.09 36 THR B N 1
ATOM 1380 C CA . THR B 1 36 ? -21.688 -14.039 -2.311 1 53.09 36 THR B CA 1
ATOM 1381 C C . THR B 1 36 ? -21.328 -13.812 -3.777 1 53.09 36 THR B C 1
ATOM 1383 O O . THR B 1 36 ? -22.188 -13.953 -4.656 1 53.09 36 THR B O 1
ATOM 1386 N N . ALA B 1 37 ? -20.688 -12.664 -4.027 1 59.28 37 ALA B N 1
ATOM 1387 C CA . ALA B 1 37 ? -20.25 -12.406 -5.398 1 59.28 37 ALA B CA 1
ATOM 1388 C C . ALA B 1 37 ? -20.125 -13.711 -6.188 1 59.28 37 ALA B C 1
ATOM 1390 O O . ALA B 1 37 ? -19.656 -14.719 -5.66 1 59.28 37 ALA B O 1
ATOM 1391 N N . HIS B 1 38 ? -21.062 -14.086 -7.008 1 83.38 38 HIS B N 1
ATOM 1392 C CA . HIS B 1 38 ? -20.891 -15.203 -7.926 1 83.38 38 HIS B CA 1
ATOM 1393 C C . HIS B 1 38 ? -19.453 -15.328 -8.398 1 83.38 38 HIS B C 1
ATOM 1395 O O . HIS B 1 38 ? -18.938 -14.445 -9.094 1 83.38 38 HIS B O 1
ATOM 1401 N N . LEU B 1 39 ? -18.75 -16.156 -7.688 1 90.12 39 LEU B N 1
ATOM 1402 C CA . LEU B 1 39 ? -17.359 -16.391 -8.047 1 90.12 39 LEU B CA 1
ATOM 1403 C C . LEU B 1 39 ? -17.25 -17.297 -9.258 1 90.12 39 LEU B C 1
ATOM 1405 O O . LEU B 1 39 ? -18.031 -18.234 -9.414 1 90.12 39 LEU B O 1
ATOM 1409 N N . PRO B 1 40 ? -16.359 -16.875 -10.195 1 90.94 40 PRO B N 1
ATOM 1410 C CA . PRO B 1 40 ? -16.125 -17.797 -11.305 1 90.94 40 PRO B CA 1
ATOM 1411 C C . PRO B 1 40 ? -15.688 -19.188 -10.844 1 90.94 40 PRO B C 1
ATOM 1413 O O . PRO B 1 40 ? -15.188 -19.344 -9.734 1 90.94 40 PRO B O 1
ATOM 1416 N N . PRO B 1 41 ? -15.891 -20.125 -11.672 1 89.56 41 PRO B N 1
ATOM 1417 C CA . PRO B 1 41 ? -15.562 -21.5 -11.297 1 89.56 41 PRO B CA 1
ATOM 1418 C C . PRO B 1 41 ? -14.07 -21.688 -11.023 1 89.56 41 PRO B C 1
ATOM 1420 O O . PRO B 1 41 ? -13.688 -22.594 -10.273 1 89.56 41 PRO B O 1
ATOM 1423 N N . ASP B 1 42 ? -13.25 -20.828 -11.57 1 91.31 42 ASP B N 1
ATOM 1424 C CA . ASP B 1 42 ? -11.812 -21 -11.414 1 91.31 42 ASP B CA 1
ATOM 1425 C C . ASP B 1 42 ? -11.289 -20.141 -10.266 1 91.31 42 ASP B C 1
ATOM 1427 O O . ASP B 1 42 ? -10.07 -20.016 -10.078 1 91.31 42 ASP B O 1
ATOM 1431 N N . ALA B 1 43 ? -12.172 -19.719 -9.445 1 94.56 43 ALA B N 1
ATOM 1432 C CA . ALA B 1 43 ? -11.75 -18.844 -8.359 1 94.56 43 ALA B CA 1
ATOM 1433 C C . ALA B 1 43 ? -10.859 -19.578 -7.367 1 94.56 43 ALA B C 1
ATOM 1435 O O . ALA B 1 43 ? -11.109 -20.75 -7.051 1 94.56 43 ALA B O 1
ATOM 1436 N N . SER B 1 44 ? -9.766 -18.891 -7.004 1 96.56 44 SER B N 1
ATOM 1437 C CA . SER B 1 44 ? -8.797 -19.406 -6.043 1 96.56 44 SER B CA 1
ATOM 1438 C C . SER B 1 44 ? -8.523 -18.375 -4.941 1 96.56 44 SER B C 1
ATOM 1440 O O . SER B 1 44 ? -8.766 -17.188 -5.125 1 96.56 44 SER B O 1
ATOM 1442 N N . ASN B 1 45 ? -8.133 -18.906 -3.791 1 97 45 ASN B N 1
ATOM 1443 C CA . ASN B 1 45 ? -7.75 -18 -2.721 1 97 45 ASN B CA 1
ATOM 1444 C C . ASN B 1 45 ? -6.363 -17.406 -2.959 1 97 45 ASN B C 1
ATOM 1446 O O . ASN B 1 45 ? -5.902 -16.562 -2.186 1 97 45 ASN B O 1
ATOM 1450 N N . THR B 1 46 ? -5.688 -17.828 -4.031 1 97.69 46 THR B N 1
ATOM 1451 C CA . THR B 1 46 ? -4.344 -17.375 -4.375 1 97.69 46 THR B CA 1
ATOM 1452 C C . THR B 1 46 ? -4.344 -16.641 -5.711 1 97.69 46 THR B C 1
ATOM 1454 O O . THR B 1 46 ? -4.941 -17.109 -6.684 1 97.69 46 THR B O 1
ATOM 1457 N N . LEU B 1 47 ? -3.705 -15.461 -5.66 1 98.12 47 LEU B N 1
ATOM 1458 C CA . LEU B 1 47 ? -3.541 -14.688 -6.887 1 98.12 47 LEU B CA 1
ATOM 1459 C C . LEU B 1 47 ? -2.119 -14.812 -7.422 1 98.12 47 LEU B C 1
ATOM 1461 O O . LEU B 1 47 ? -1.16 -14.836 -6.645 1 98.12 47 LEU B O 1
ATOM 1465 N N . TYR B 1 48 ? -2.072 -14.984 -8.695 1 97.12 48 TYR B N 1
ATOM 1466 C CA . TYR B 1 48 ? -0.816 -14.836 -9.422 1 97.12 48 TYR B CA 1
ATOM 1467 C C . TYR B 1 48 ? -0.657 -13.414 -9.945 1 97.12 48 TYR B C 1
ATOM 1469 O O . TYR B 1 48 ? -1.551 -12.891 -10.617 1 97.12 48 TYR B O 1
ATOM 1477 N N . VAL B 1 49 ? 0.494 -12.789 -9.602 1 97.44 49 VAL B N 1
ATOM 1478 C CA . VAL B 1 49 ? 0.708 -11.375 -9.898 1 97.44 49 VAL B CA 1
ATOM 1479 C C . VAL B 1 49 ? 1.881 -11.227 -10.867 1 97.44 49 VAL B C 1
ATOM 1481 O O . VAL B 1 49 ? 2.982 -11.711 -10.594 1 97.44 49 VAL B O 1
ATOM 1484 N N . GLU B 1 50 ? 1.597 -10.547 -11.984 1 95.5 50 GLU B N 1
ATOM 1485 C CA . GLU B 1 50 ? 2.604 -10.25 -12.992 1 95.5 50 GLU B CA 1
ATOM 1486 C C . GLU B 1 50 ? 2.773 -8.75 -13.188 1 95.5 50 GLU B C 1
ATOM 1488 O O . GLU B 1 50 ? 1.977 -7.957 -12.672 1 95.5 50 GLU B O 1
ATOM 1493 N N . GLY B 1 51 ? 3.93 -8.406 -13.883 1 95.56 51 GLY B N 1
ATOM 1494 C CA . GLY B 1 51 ? 4.148 -7.008 -14.234 1 95.56 51 GLY B CA 1
ATOM 1495 C C . GLY B 1 51 ? 4.934 -6.246 -13.18 1 95.56 51 GLY B C 1
ATOM 1496 O O . GLY B 1 51 ? 4.957 -5.012 -13.188 1 95.56 51 GLY B O 1
ATOM 1497 N N . LEU B 1 52 ? 5.492 -6.945 -12.25 1 96.38 52 LEU B N 1
ATOM 1498 C CA . LEU B 1 52 ? 6.32 -6.309 -11.234 1 96.38 52 LEU B CA 1
ATOM 1499 C C . LEU B 1 52 ? 7.66 -5.875 -11.82 1 96.38 52 LEU B C 1
ATOM 1501 O O . LEU B 1 52 ? 8.273 -6.613 -12.602 1 96.38 52 LEU B O 1
ATOM 1505 N N . PRO B 1 53 ? 8.078 -4.629 -11.469 1 94.25 53 PRO B N 1
ATOM 1506 C CA . PRO B 1 53 ? 9.469 -4.297 -11.797 1 94.25 53 PRO B CA 1
ATOM 1507 C C . PRO B 1 53 ? 10.469 -5.301 -11.219 1 94.25 53 PRO B C 1
ATOM 1509 O O . PRO B 1 53 ? 10.227 -5.879 -10.156 1 94.25 53 PRO B O 1
ATOM 1512 N N . PRO B 1 54 ? 11.617 -5.469 -11.883 1 91.44 54 PRO B N 1
ATOM 1513 C CA . PRO B 1 54 ? 12.602 -6.457 -11.43 1 91.44 54 PRO B CA 1
ATOM 1514 C C . PRO B 1 54 ? 13.188 -6.121 -10.062 1 91.44 54 PRO B C 1
ATOM 1516 O O . PRO B 1 54 ? 13.719 -7.004 -9.383 1 91.44 54 PRO B O 1
ATOM 1519 N N .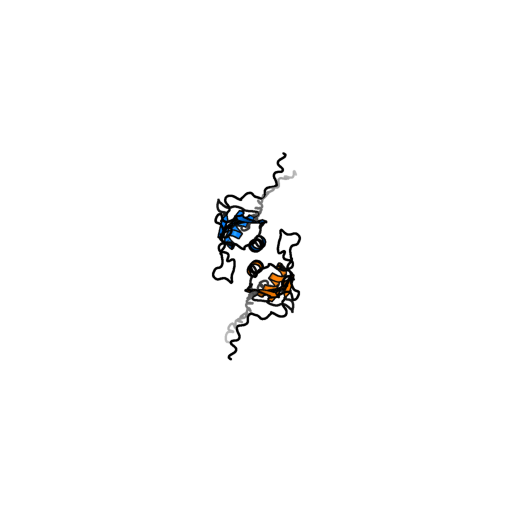 ASP B 1 55 ? 13.133 -4.887 -9.648 1 91.81 55 ASP B N 1
ATOM 1520 C CA . ASP B 1 55 ? 13.711 -4.477 -8.375 1 91.81 55 ASP B CA 1
ATOM 1521 C C . ASP B 1 55 ? 12.664 -4.496 -7.266 1 91.81 55 ASP B C 1
ATOM 1523 O O . ASP B 1 55 ? 12.906 -3.986 -6.168 1 91.81 55 ASP B O 1
ATOM 1527 N N . SER B 1 56 ? 11.531 -5.105 -7.531 1 94.81 56 SER B N 1
ATOM 1528 C CA . SER B 1 56 ? 10.477 -5.18 -6.52 1 94.81 56 SER B CA 1
ATOM 1529 C C . SER B 1 56 ? 10.883 -6.102 -5.371 1 94.81 56 SER B C 1
ATOM 1531 O O . SER B 1 56 ? 11.5 -7.148 -5.594 1 94.81 56 SER B O 1
ATOM 1533 N N . THR B 1 57 ? 10.5 -5.672 -4.176 1 94.44 57 THR B N 1
ATOM 1534 C CA . THR B 1 57 ? 10.742 -6.492 -2.994 1 94.44 57 THR B CA 1
ATOM 1535 C C . THR B 1 57 ? 9.438 -7.023 -2.422 1 94.44 57 THR B C 1
ATOM 1537 O O . THR B 1 57 ? 8.359 -6.488 -2.709 1 94.44 57 THR B O 1
ATOM 1540 N N . LYS B 1 58 ? 9.586 -8.117 -1.611 1 95.62 58 LYS B N 1
ATOM 1541 C CA . LYS B 1 58 ? 8.422 -8.648 -0.911 1 95.62 58 LYS B CA 1
ATOM 1542 C C . LYS B 1 58 ? 7.754 -7.57 -0.055 1 95.62 58 LYS B C 1
ATOM 1544 O O . LYS B 1 58 ? 6.527 -7.449 -0.041 1 95.62 58 LYS B O 1
ATOM 1549 N N . ARG B 1 59 ? 8.516 -6.801 0.633 1 97.06 59 ARG B N 1
ATOM 1550 C CA . ARG B 1 59 ? 8.016 -5.734 1.496 1 97.06 59 ARG B CA 1
ATOM 1551 C C . ARG B 1 59 ? 7.203 -4.723 0.7 1 97.06 59 ARG B C 1
ATOM 1553 O O . ARG B 1 59 ? 6.086 -4.375 1.086 1 97.06 59 ARG B O 1
ATOM 1560 N N . GLU B 1 60 ? 7.734 -4.293 -0.381 1 97.5 60 GLU B N 1
ATOM 1561 C CA . GLU B 1 60 ? 7.043 -3.32 -1.219 1 97.5 60 GLU B CA 1
ATOM 1562 C C . GLU B 1 60 ? 5.699 -3.859 -1.699 1 97.5 60 GLU B C 1
ATOM 1564 O O . GLU B 1 60 ? 4.676 -3.184 -1.585 1 97.5 60 GLU B O 1
ATOM 1569 N N . VAL B 1 61 ? 5.727 -5.082 -2.24 1 98 61 VAL B N 1
ATOM 1570 C CA . VAL B 1 61 ? 4.516 -5.668 -2.811 1 98 61 VAL B CA 1
ATOM 1571 C C . VAL B 1 61 ? 3.48 -5.887 -1.71 1 98 61 VAL B C 1
ATOM 1573 O O . VAL B 1 61 ? 2.281 -5.715 -1.936 1 98 61 VAL B O 1
ATOM 1576 N N . ALA B 1 62 ? 3.895 -6.234 -0.577 1 98.31 62 ALA B N 1
ATOM 1577 C CA . ALA B 1 62 ? 2.98 -6.449 0.541 1 98.31 62 ALA B CA 1
ATOM 1578 C C . ALA B 1 62 ? 2.172 -5.191 0.84 1 98.31 62 ALA B C 1
ATOM 1580 O O . ALA B 1 62 ? 0.999 -5.27 1.212 1 98.31 62 ALA B O 1
ATOM 1581 N N . HIS B 1 63 ? 2.746 -3.992 0.714 1 98.5 63 HIS B N 1
ATOM 1582 C CA . HIS B 1 63 ? 2.041 -2.744 0.987 1 98.5 63 HIS B CA 1
ATOM 1583 C C . HIS B 1 63 ? 0.825 -2.59 0.08 1 98.5 63 HIS B C 1
ATOM 1585 O O . HIS B 1 63 ? -0.167 -1.969 0.467 1 98.5 63 HIS B O 1
ATOM 1591 N N . ILE B 1 64 ? 0.85 -3.148 -1.087 1 98.69 64 ILE B N 1
ATOM 1592 C CA . ILE B 1 64 ? -0.224 -3.025 -2.066 1 98.69 64 ILE B CA 1
ATOM 1593 C C . ILE B 1 64 ? -1.415 -3.879 -1.637 1 98.69 64 ILE B C 1
ATOM 1595 O O . ILE B 1 64 ? -2.568 -3.494 -1.841 1 98.69 64 ILE B O 1
ATOM 1599 N N . PHE B 1 65 ? -1.147 -4.992 -0.986 1 98.75 65 PHE B N 1
ATOM 1600 C CA . PHE B 1 65 ? -2.205 -5.977 -0.774 1 98.75 65 PHE B CA 1
ATOM 1601 C C . PHE B 1 65 ? -2.709 -5.926 0.663 1 98.75 65 PHE B C 1
ATOM 1603 O O . PHE B 1 65 ? -3.814 -6.391 0.955 1 98.75 65 PHE B O 1
ATOM 1610 N N . ARG B 1 66 ? -1.969 -5.336 1.589 1 98.06 66 ARG B N 1
ATOM 1611 C CA . ARG B 1 66 ? -2.273 -5.332 3.016 1 98.06 66 ARG B CA 1
ATOM 1612 C C . ARG B 1 66 ? -3.615 -4.66 3.287 1 98.06 66 ARG B C 1
ATOM 1614 O O . ARG B 1 66 ? -4.359 -5.078 4.176 1 98.06 66 ARG B O 1
ATOM 1621 N N . PRO B 1 67 ? -4.02 -3.678 2.535 1 97.25 67 PRO B N 1
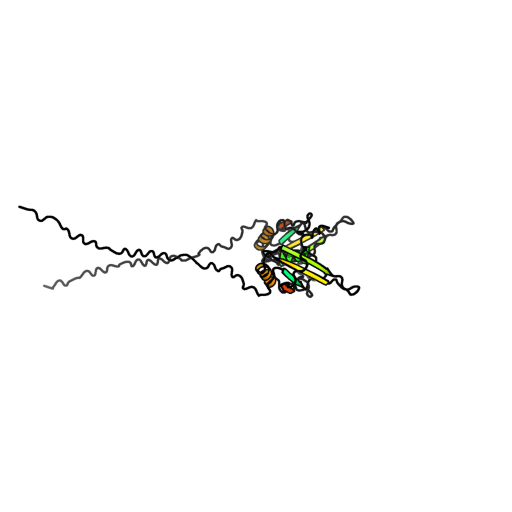ATOM 1622 C CA . PRO B 1 67 ? -5.297 -3.021 2.828 1 97.25 67 PRO B CA 1
ATOM 1623 C C . PRO B 1 67 ? -6.5 -3.908 2.518 1 97.25 67 PRO B C 1
ATOM 1625 O O . PRO B 1 67 ? -7.625 -3.588 2.912 1 97.25 67 PRO B O 1
ATOM 1628 N N . PHE B 1 68 ? -6.328 -4.988 1.843 1 97.94 68 PHE B N 1
ATOM 1629 C CA . PHE B 1 68 ? -7.461 -5.82 1.449 1 97.94 68 PHE B CA 1
ATOM 1630 C C . PHE B 1 68 ? -7.816 -6.809 2.553 1 97.94 68 PHE B C 1
ATOM 1632 O O . PHE B 1 68 ? -6.938 -7.477 3.102 1 97.94 68 PHE B O 1
ATOM 1639 N N . VAL B 1 69 ? -9.102 -6.875 2.777 1 97.62 69 VAL B N 1
ATOM 1640 C CA . VAL B 1 69 ? -9.609 -7.797 3.789 1 97.62 69 VAL B CA 1
ATOM 1641 C C . VAL B 1 69 ? -9.266 -9.234 3.404 1 97.62 69 VAL B C 1
ATOM 1643 O O . VAL B 1 69 ? -9.398 -9.617 2.238 1 97.62 69 VAL B O 1
ATOM 1646 N N . GLY B 1 70 ? -8.766 -10.047 4.398 1 98.31 70 GLY B N 1
ATOM 1647 C CA . GLY B 1 70 ? -8.492 -11.461 4.18 1 98.31 70 GLY B CA 1
ATOM 1648 C C . GLY B 1 70 ? -7.098 -11.727 3.646 1 98.31 70 GLY B C 1
ATOM 1649 O O . GLY B 1 70 ? -6.715 -12.883 3.449 1 98.31 70 GLY B O 1
ATOM 1650 N N . TYR B 1 71 ? -6.312 -10.656 3.422 1 98.38 71 TYR B N 1
ATOM 1651 C CA . TYR B 1 71 ? -4.93 -10.812 2.988 1 98.38 71 TYR B CA 1
ATOM 1652 C C . TYR B 1 71 ? -4.137 -11.641 3.992 1 98.38 71 TYR B C 1
ATOM 1654 O O . TYR B 1 71 ? -4.238 -11.422 5.203 1 98.38 71 TYR B O 1
ATOM 1662 N N . LYS B 1 72 ? -3.326 -12.594 3.455 1 97.69 72 LYS B N 1
ATOM 1663 C CA . LYS B 1 72 ? -2.523 -13.445 4.328 1 97.69 72 LYS B CA 1
ATOM 1664 C C . LYS B 1 72 ? -1.032 -13.195 4.121 1 97.69 72 LYS B C 1
ATOM 1666 O O . LYS B 1 72 ? -0.319 -12.844 5.066 1 97.69 72 LYS B O 1
ATOM 1671 N N . GLU B 1 73 ? -0.676 -13.359 2.799 1 96.19 73 GLU B N 1
ATOM 1672 C CA . GLU B 1 73 ? 0.763 -13.266 2.58 1 96.19 73 GLU B CA 1
ATOM 1673 C C . GLU B 1 73 ? 1.084 -13.07 1.101 1 96.19 73 GLU B C 1
ATOM 1675 O O . GLU B 1 73 ? 0.317 -13.492 0.232 1 96.19 73 GLU B O 1
ATOM 1680 N N . VAL B 1 74 ? 2.297 -12.438 0.928 1 97.12 74 VAL B N 1
ATOM 1681 C CA . VAL B 1 74 ? 2.906 -12.344 -0.395 1 97.12 74 VAL B CA 1
ATOM 1682 C C . VAL B 1 74 ? 4.109 -13.281 -0.476 1 97.12 74 VAL B C 1
ATOM 1684 O O . VAL B 1 74 ? 4.922 -13.344 0.451 1 97.12 74 VAL B O 1
ATOM 1687 N N . ARG B 1 75 ? 4.164 -14.031 -1.558 1 94.44 75 ARG B N 1
ATOM 1688 C CA . ARG B 1 75 ? 5.34 -14.836 -1.88 1 94.44 75 ARG B CA 1
ATOM 1689 C C . ARG B 1 75 ? 5.965 -14.383 -3.197 1 94.44 75 ARG B C 1
ATOM 1691 O O . ARG B 1 75 ? 5.285 -14.328 -4.227 1 94.44 75 ARG B O 1
ATOM 1698 N N . LEU B 1 76 ? 7.215 -14 -3.018 1 92.5 76 LEU B N 1
ATOM 1699 C CA . LEU B 1 76 ? 7.977 -13.57 -4.188 1 92.5 76 LEU B CA 1
ATOM 1700 C C . LEU B 1 76 ? 9.125 -14.531 -4.473 1 92.5 76 LEU B C 1
ATOM 1702 O O . LEU B 1 76 ? 9.953 -14.789 -3.6 1 92.5 76 LEU B O 1
ATOM 1706 N N . VAL B 1 77 ? 9.102 -15.109 -5.645 1 86.94 77 VAL B N 1
ATOM 1707 C CA . VAL B 1 77 ? 10.141 -16.047 -6.055 1 86.94 77 VAL B CA 1
ATOM 1708 C C . VAL B 1 77 ? 10.922 -15.477 -7.227 1 86.94 77 VAL B C 1
ATOM 1710 O O . VAL B 1 77 ? 10.344 -15.086 -8.242 1 86.94 77 VAL B O 1
ATOM 1713 N N . SER B 1 78 ? 12.195 -15.242 -6.957 1 81.88 78 SER B N 1
ATOM 1714 C CA . SER B 1 78 ? 13.047 -14.742 -8.031 1 81.88 78 SER B CA 1
ATOM 1715 C C . SER B 1 78 ? 13.758 -15.883 -8.75 1 81.88 78 SER B C 1
ATOM 1717 O O . SER B 1 78 ? 14.445 -16.688 -8.117 1 81.88 78 SER B O 1
ATOM 1719 N N . LYS B 1 79 ? 13.43 -16.047 -10.016 1 75 79 LYS B N 1
ATOM 1720 C CA . LYS B 1 79 ? 14.102 -17.078 -10.812 1 75 79 LYS B CA 1
ATOM 1721 C C . LYS B 1 79 ? 15.172 -16.453 -11.711 1 75 79 LYS B C 1
ATOM 1723 O O . LYS B 1 79 ? 14.961 -15.391 -12.289 1 75 79 LYS B O 1
ATOM 1728 N N . GLU B 1 80 ? 16.391 -16.891 -11.453 1 70.19 80 GLU B N 1
ATOM 1729 C CA . GLU B 1 80 ? 17.516 -16.406 -12.266 1 70.19 80 GLU B CA 1
ATOM 1730 C C . GLU B 1 80 ? 17.266 -16.656 -13.75 1 70.19 80 GLU B C 1
ATOM 1732 O O . GLU B 1 80 ? 16.703 -17.688 -14.125 1 70.19 80 GLU B O 1
ATOM 1737 N N . SER B 1 81 ? 17.312 -15.539 -14.438 1 63.59 81 SER B N 1
ATOM 1738 C CA . SER B 1 81 ? 17.156 -15.664 -15.875 1 63.59 81 SER B CA 1
ATOM 1739 C C . SER B 1 81 ? 18.156 -16.672 -16.453 1 63.59 81 SER B C 1
ATOM 1741 O O . SER B 1 81 ? 19.312 -16.719 -16.031 1 63.59 81 SER B O 1
ATOM 1743 N N . LYS B 1 82 ? 17.578 -17.734 -17.062 1 58.88 82 LYS B N 1
ATOM 1744 C CA . LYS B 1 82 ? 18.438 -18.719 -17.719 1 58.88 82 LYS B CA 1
ATOM 1745 C C . LYS B 1 82 ? 19.516 -18.031 -18.547 1 58.88 82 LYS B C 1
ATOM 1747 O O . LYS B 1 82 ? 20.625 -18.562 -18.688 1 58.88 82 LYS B O 1
ATOM 1752 N N . HIS B 1 83 ? 19.188 -16.891 -19.125 1 59.53 83 HIS B N 1
ATOM 1753 C CA . HIS B 1 83 ? 20.188 -16.234 -19.953 1 59.53 83 HIS B CA 1
ATOM 1754 C C . HIS B 1 83 ? 21.094 -15.352 -19.109 1 59.53 83 HIS B C 1
ATOM 1756 O O . HIS B 1 83 ? 20.625 -14.648 -18.203 1 59.53 83 HIS B O 1
ATOM 1762 N N . ARG B 1 84 ? 22.391 -15.578 -19.188 1 58.34 84 ARG B N 1
ATOM 1763 C CA . ARG B 1 84 ? 23.469 -14.828 -18.547 1 58.34 84 ARG B CA 1
ATOM 1764 C C . ARG B 1 84 ? 23.234 -13.32 -18.672 1 58.34 84 ARG B C 1
ATOM 1766 O O . ARG B 1 84 ? 23.125 -12.797 -19.781 1 58.34 84 ARG B O 1
ATOM 1773 N N . GLY B 1 85 ? 22.844 -12.625 -17.656 1 61.91 85 GLY B N 1
ATOM 1774 C CA . GLY B 1 85 ? 22.797 -11.172 -17.625 1 61.91 85 GLY B CA 1
ATOM 1775 C C . GLY B 1 85 ? 21.391 -10.625 -17.609 1 61.91 85 GLY B C 1
ATOM 1776 O O . GLY B 1 85 ? 21.188 -9.406 -17.688 1 61.91 85 GLY B O 1
ATOM 1777 N N . GLY B 1 86 ? 20.453 -11.531 -17.828 1 65.5 86 GLY B N 1
ATOM 1778 C CA . GLY B 1 86 ? 19.094 -11 -17.938 1 65.5 86 GLY B CA 1
ATOM 1779 C C . GLY B 1 86 ? 18.438 -10.75 -16.594 1 65.5 86 GLY B C 1
ATOM 1780 O O . GLY B 1 86 ? 18.938 -11.211 -15.562 1 65.5 86 GLY B O 1
ATOM 1781 N N . ASP B 1 87 ? 17.547 -9.914 -16.547 1 67.25 87 ASP B N 1
ATOM 1782 C CA . ASP B 1 87 ? 16.812 -9.609 -15.32 1 67.25 87 ASP B CA 1
ATOM 1783 C C . ASP B 1 87 ? 16.078 -10.836 -14.805 1 67.25 87 ASP B C 1
ATOM 1785 O O . ASP B 1 87 ? 15.516 -11.602 -15.594 1 67.25 87 ASP B O 1
ATOM 1789 N N . PRO B 1 88 ? 16.25 -11.109 -13.469 1 72.69 88 PRO B N 1
ATOM 1790 C CA . PRO B 1 88 ? 15.484 -12.211 -12.883 1 72.69 88 PRO B CA 1
ATOM 1791 C C . PRO B 1 88 ? 13.984 -12.109 -13.156 1 72.69 88 PRO B C 1
ATOM 1793 O O . PRO B 1 88 ? 13.453 -11 -13.305 1 72.69 88 PRO B O 1
ATOM 1796 N N . LEU B 1 89 ? 13.484 -13.266 -13.516 1 80.12 89 LEU B N 1
ATOM 1797 C CA . LEU B 1 89 ? 12.031 -13.336 -13.594 1 80.12 89 LEU B CA 1
ATOM 1798 C C . LEU B 1 89 ? 11.414 -13.43 -12.203 1 80.12 89 LEU B C 1
ATOM 1800 O O . LEU B 1 89 ? 11.859 -14.227 -11.375 1 80.12 89 LEU B O 1
ATOM 1804 N N . ILE B 1 90 ? 10.57 -12.484 -11.852 1 87.25 90 ILE B N 1
ATOM 1805 C CA . ILE B 1 90 ? 9.914 -12.477 -10.547 1 87.25 90 ILE B CA 1
ATOM 1806 C C . ILE B 1 90 ? 8.547 -13.141 -10.656 1 87.25 90 ILE B C 1
ATOM 1808 O O . ILE B 1 90 ? 7.719 -12.742 -11.477 1 87.25 90 ILE B O 1
ATOM 1812 N N . LEU B 1 91 ? 8.383 -14.297 -9.922 1 90 91 LEU B N 1
ATOM 1813 C CA . LEU B 1 91 ? 7.059 -14.875 -9.719 1 90 91 LEU B CA 1
ATOM 1814 C C . LEU B 1 91 ? 6.465 -14.422 -8.391 1 90 91 LEU B C 1
ATOM 1816 O O . LEU B 1 91 ? 7.148 -14.445 -7.363 1 90 91 LEU B O 1
ATOM 1820 N N . CYS B 1 92 ? 5.223 -13.977 -8.523 1 95.56 92 CYS B N 1
ATOM 1821 C CA . CYS B 1 92 ? 4.594 -13.453 -7.316 1 95.56 92 CYS B CA 1
ATOM 1822 C C . CYS B 1 92 ? 3.238 -14.102 -7.078 1 95.56 92 CYS B C 1
ATOM 1824 O O . CYS B 1 92 ? 2.381 -14.102 -7.965 1 95.56 92 CYS B O 1
ATOM 1826 N N . PHE B 1 93 ? 3.072 -14.641 -5.84 1 97.12 93 PHE B N 1
ATOM 1827 C CA . PHE B 1 93 ? 1.809 -15.211 -5.391 1 97.12 93 PHE B CA 1
ATOM 1828 C C . PHE B 1 93 ? 1.307 -14.5 -4.141 1 97.12 93 PHE B C 1
ATOM 1830 O O . PHE B 1 93 ? 2.092 -14.18 -3.248 1 97.12 93 PHE B O 1
ATOM 1837 N N . VAL B 1 94 ? 0.002 -14.289 -4.141 1 98 94 VAL B N 1
ATOM 1838 C CA . VAL B 1 94 ? -0.609 -13.664 -2.973 1 98 94 VAL B CA 1
ATOM 1839 C C . VAL B 1 94 ? -1.757 -14.531 -2.463 1 98 94 VAL B C 1
ATOM 1841 O O . VAL B 1 94 ? -2.66 -14.891 -3.223 1 98 94 VAL B O 1
ATOM 1844 N N . ASP B 1 95 ? -1.678 -14.789 -1.154 1 98 95 ASP B N 1
ATOM 1845 C CA . ASP B 1 95 ? -2.684 -15.648 -0.543 1 98 95 ASP B CA 1
ATOM 1846 C C . ASP B 1 95 ? -3.705 -14.828 0.244 1 98 95 ASP B C 1
ATOM 1848 O O . ASP B 1 95 ? -3.34 -13.883 0.945 1 98 95 ASP B O 1
ATOM 1852 N N . PHE B 1 96 ? -4.973 -15.336 0.142 1 98.12 96 PHE B N 1
ATOM 1853 C CA . PHE B 1 96 ? -6.086 -14.766 0.89 1 98.12 96 PHE B CA 1
ATOM 1854 C C . PHE B 1 96 ? -6.828 -15.852 1.665 1 98.12 96 PHE B C 1
ATOM 1856 O O . PHE B 1 96 ? -6.613 -17.047 1.434 1 98.12 96 PHE B O 1
ATOM 1863 N N . GLU B 1 97 ? -7.676 -15.398 2.559 1 98.12 97 GLU B N 1
ATOM 1864 C CA . GLU B 1 97 ? -8.43 -16.312 3.414 1 98.12 97 GLU B CA 1
ATOM 1865 C C . GLU B 1 97 ? -9.469 -17.094 2.613 1 98.12 97 GLU B C 1
ATOM 1867 O O . GLU B 1 97 ? -9.812 -18.219 2.961 1 98.12 97 GLU B O 1
ATOM 1872 N N . SER B 1 98 ? -10.016 -16.484 1.539 1 97.06 98 SER B N 1
ATOM 1873 C CA . SER B 1 98 ? -11.047 -17.109 0.716 1 97.06 98 SER B CA 1
ATOM 1874 C C . SER B 1 98 ? -10.984 -16.609 -0.723 1 97.06 98 SER B C 1
ATOM 1876 O O . SER B 1 98 ? -10.43 -15.547 -0.991 1 97.06 98 SER B O 1
ATOM 1878 N N . PRO B 1 99 ? -11.562 -17.406 -1.604 1 97 99 PRO B N 1
ATOM 1879 C CA . PRO B 1 99 ? -11.602 -16.953 -2.994 1 97 99 PRO B CA 1
ATOM 1880 C C . PRO B 1 99 ? -12.344 -15.625 -3.16 1 97 99 PRO B C 1
ATOM 1882 O O . PRO B 1 99 ? -12.008 -14.828 -4.039 1 97 99 PRO B O 1
ATOM 1885 N N . ALA B 1 100 ? -13.289 -15.367 -2.342 1 97.62 100 ALA B N 1
ATOM 1886 C CA . ALA B 1 100 ? -14.062 -14.133 -2.424 1 97.62 100 ALA B CA 1
ATOM 1887 C C . ALA B 1 100 ? -13.188 -12.914 -2.111 1 97.62 100 ALA B C 1
ATOM 1889 O O . ALA B 1 100 ? -13.273 -11.891 -2.791 1 97.62 100 ALA B O 1
ATOM 1890 N N . TYR B 1 101 ? -12.375 -13.062 -1.127 1 98.31 101 TYR B N 1
ATOM 1891 C CA . TYR B 1 101 ? -11.453 -11.984 -0.787 1 98.31 101 TYR B CA 1
ATOM 1892 C C . TYR B 1 101 ? -10.438 -11.766 -1.9 1 98.31 101 TYR B C 1
ATOM 1894 O O . TYR B 1 101 ? -10.133 -10.625 -2.256 1 98.31 101 TYR B O 1
ATOM 1902 N N . ALA B 1 102 ? -9.977 -12.852 -2.449 1 98.25 102 ALA B N 1
ATOM 1903 C CA . ALA B 1 102 ? -9.031 -12.758 -3.561 1 98.25 102 ALA B CA 1
ATOM 1904 C C . ALA B 1 102 ? -9.664 -12.062 -4.762 1 98.25 102 ALA B C 1
ATOM 1906 O O . ALA B 1 102 ? -9.031 -11.234 -5.418 1 98.25 102 ALA B O 1
ATOM 1907 N N . ALA B 1 103 ? -10.859 -12.367 -4.992 1 98 103 ALA B N 1
ATOM 1908 C CA . ALA B 1 103 ? -11.57 -11.781 -6.129 1 98 103 ALA B CA 1
ATOM 1909 C C . ALA B 1 103 ? -11.695 -10.273 -5.977 1 98 103 ALA B C 1
ATOM 1911 O O . ALA B 1 103 ? -11.594 -9.531 -6.961 1 98 103 ALA B O 1
ATOM 1912 N N . THR B 1 104 ? -11.906 -9.852 -4.797 1 98 104 THR B N 1
ATOM 1913 C CA . THR B 1 104 ? -12.008 -8.422 -4.539 1 98 104 THR B CA 1
ATOM 1914 C C . THR B 1 104 ? -10.695 -7.715 -4.863 1 98 104 THR B C 1
ATOM 1916 O O . THR B 1 104 ? -10.688 -6.68 -5.531 1 98 104 THR B O 1
ATOM 1919 N N . ALA B 1 105 ? -9.625 -8.273 -4.402 1 98.56 105 ALA B N 1
ATOM 1920 C CA . ALA B 1 105 ? -8.305 -7.703 -4.676 1 98.56 105 ALA B CA 1
ATOM 1921 C C . ALA B 1 105 ? -7.996 -7.742 -6.172 1 98.56 105 ALA B C 1
ATOM 1923 O O . ALA B 1 105 ? -7.457 -6.777 -6.723 1 98.56 105 ALA B O 1
ATOM 1924 N N . LEU B 1 106 ? -8.352 -8.867 -6.734 1 98.44 106 LEU B N 1
ATOM 1925 C CA . LEU B 1 106 ? -8.141 -9.023 -8.172 1 98.44 106 LEU B CA 1
ATOM 1926 C C . LEU B 1 106 ? -8.836 -7.914 -8.945 1 98.44 106 LEU B C 1
ATOM 1928 O O . LEU B 1 106 ? -8.219 -7.266 -9.797 1 98.44 106 LEU B O 1
ATOM 1932 N N . SER B 1 107 ? -10.047 -7.699 -8.641 1 97.81 107 SER B N 1
ATOM 1933 C CA . SER B 1 107 ? -10.836 -6.684 -9.336 1 97.81 107 SER B CA 1
ATOM 1934 C C . SER B 1 107 ? -10.281 -5.285 -9.078 1 97.81 107 SER B C 1
ATOM 1936 O O . SER B 1 107 ? -10.18 -4.473 -10 1 97.81 107 SER B O 1
ATOM 1938 N N . ALA B 1 108 ? -9.906 -5.035 -7.945 1 98.06 108 ALA B N 1
ATOM 1939 C CA . ALA B 1 108 ? -9.484 -3.695 -7.555 1 98.06 108 ALA B CA 1
ATOM 1940 C C . ALA B 1 108 ? -8.102 -3.371 -8.117 1 98.06 108 ALA B C 1
ATOM 1942 O O . ALA B 1 108 ? -7.805 -2.213 -8.422 1 98.06 108 ALA B O 1
ATOM 1943 N N . LEU B 1 109 ? -7.219 -4.379 -8.227 1 98.5 109 LEU B N 1
ATOM 1944 C CA . LEU B 1 109 ? -5.809 -4.105 -8.484 1 98.5 109 LEU B CA 1
ATOM 1945 C C . LEU B 1 109 ? -5.453 -4.438 -9.93 1 98.5 109 LEU B C 1
ATOM 1947 O O . LEU B 1 109 ? -4.301 -4.277 -10.344 1 98.5 109 LEU B O 1
ATOM 1951 N N . GLN B 1 110 ? -6.48 -4.887 -10.672 1 98.38 110 GLN B N 1
ATOM 1952 C CA . GLN B 1 110 ? -6.168 -5.152 -12.07 1 98.38 110 GLN B CA 1
ATOM 1953 C C . GLN B 1 110 ? -5.684 -3.885 -12.773 1 98.38 110 GLN B C 1
ATOM 1955 O O . GLN B 1 110 ? -6.359 -2.855 -12.742 1 98.38 110 GLN B O 1
ATOM 1960 N N . GLY B 1 111 ? -4.469 -3.855 -13.312 1 98.12 111 GLY B N 1
ATOM 1961 C CA . GLY B 1 111 ? -3.912 -2.699 -13.992 1 98.12 111 GLY B CA 1
ATOM 1962 C C . GLY B 1 111 ? -3.295 -1.685 -13.047 1 98.12 111 GLY B C 1
ATOM 1963 O O . GLY B 1 111 ? -3.047 -0.541 -13.438 1 98.12 111 GLY B O 1
ATOM 1964 N N . TYR B 1 112 ? -3.029 -2.133 -11.891 1 98.25 112 TYR B N 1
ATOM 1965 C CA . TYR B 1 112 ? -2.438 -1.248 -10.898 1 98.25 112 TYR B CA 1
ATOM 1966 C C . TYR B 1 112 ? -1.098 -0.703 -11.375 1 98.25 112 TYR B C 1
ATOM 1968 O O . TYR B 1 112 ? -0.224 -1.466 -11.797 1 98.25 112 TYR B O 1
ATOM 1976 N N . GLU B 1 113 ? -1.013 0.646 -11.273 1 98.12 113 GLU B N 1
ATOM 1977 C CA . GLU B 1 113 ? 0.2 1.336 -11.703 1 98.12 113 GLU B CA 1
ATOM 1978 C C . GLU B 1 113 ? 1.25 1.347 -10.594 1 98.12 113 GLU B C 1
ATOM 1980 O O . GLU B 1 113 ? 1.021 1.904 -9.523 1 98.12 113 GLU B O 1
ATOM 1985 N N . MET B 1 114 ? 2.449 0.796 -10.836 1 97.81 114 MET B N 1
ATOM 1986 C CA . MET B 1 114 ? 3.48 0.639 -9.82 1 97.81 114 MET B CA 1
ATOM 1987 C C . MET B 1 114 ? 4.125 1.979 -9.484 1 97.81 114 MET B C 1
ATOM 1989 O O . MET B 1 114 ? 4.426 2.254 -8.32 1 97.81 114 MET B O 1
ATO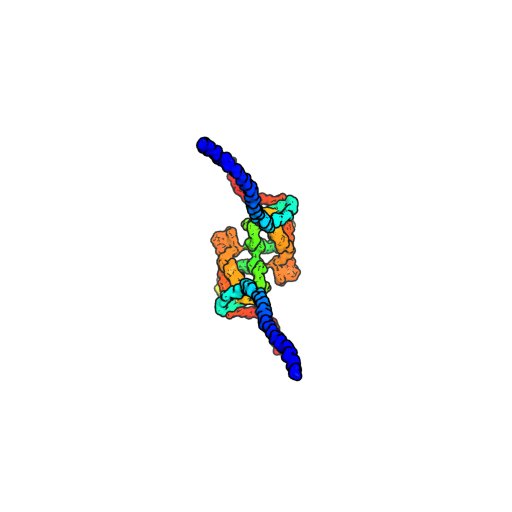M 1993 N N . ASP B 1 115 ? 4.387 2.775 -10.477 1 96.75 115 ASP B N 1
ATOM 1994 C CA . ASP B 1 115 ? 5.059 4.059 -10.289 1 96.75 115 ASP B CA 1
ATOM 1995 C C . ASP B 1 115 ? 4.289 5.188 -10.961 1 96.75 115 ASP B C 1
ATOM 1997 O O . ASP B 1 115 ? 4.434 5.41 -12.164 1 96.75 115 ASP B O 1
ATOM 2001 N N . GLU B 1 116 ? 3.637 5.996 -10.203 1 92.44 116 GLU B N 1
ATOM 2002 C CA . GLU B 1 116 ? 2.756 7.031 -10.734 1 92.44 116 GLU B CA 1
ATOM 2003 C C . GLU B 1 116 ? 3.557 8.18 -11.352 1 92.44 116 GLU B C 1
ATOM 2005 O O . GLU B 1 116 ? 3.008 9 -12.086 1 92.44 116 GLU B O 1
ATOM 2010 N N . HIS B 1 117 ? 4.84 8.211 -11.078 1 90.06 117 HIS B N 1
ATOM 2011 C CA . HIS B 1 117 ? 5.648 9.328 -11.547 1 90.06 117 HIS B CA 1
ATOM 2012 C C . HIS B 1 117 ? 6.531 8.914 -12.719 1 90.06 117 HIS B C 1
ATOM 2014 O O . HIS B 1 117 ? 7.395 9.68 -13.156 1 90.06 117 HIS B O 1
ATOM 2020 N N . SER B 1 118 ? 6.305 7.75 -13.18 1 92.81 118 SER B N 1
ATOM 2021 C CA . SER B 1 118 ? 7.078 7.25 -14.312 1 92.81 118 SER B CA 1
ATOM 2022 C C . SER B 1 118 ? 6.18 6.938 -15.5 1 92.81 118 SER B C 1
ATOM 2024 O O . SER B 1 118 ? 5.266 6.117 -15.398 1 92.81 118 SER B O 1
ATOM 2026 N N . PRO B 1 119 ? 6.477 7.613 -16.609 1 91.88 119 PRO B N 1
ATOM 2027 C CA . PRO B 1 119 ? 5.664 7.32 -17.797 1 91.88 119 PRO B CA 1
ATOM 2028 C C . PRO B 1 119 ? 5.781 5.867 -18.25 1 91.88 119 PRO B C 1
ATOM 2030 O O . PRO B 1 119 ? 4.871 5.34 -18.891 1 91.88 119 PRO B O 1
ATOM 2033 N N . ASP B 1 120 ? 6.883 5.23 -17.938 1 94.56 120 ASP B N 1
ATOM 2034 C CA . ASP B 1 120 ? 7.109 3.844 -18.328 1 94.56 120 ASP B CA 1
ATOM 2035 C C . ASP B 1 120 ? 6.844 2.895 -17.172 1 94.56 120 ASP B C 1
ATOM 2037 O O . ASP B 1 120 ? 7.496 1.855 -17.047 1 94.56 120 ASP B O 1
ATOM 2041 N N . SER B 1 121 ? 5.891 3.281 -16.438 1 96.06 121 SER B N 1
ATOM 2042 C CA . SER B 1 121 ? 5.59 2.494 -15.242 1 96.06 121 SER B CA 1
ATOM 2043 C C . SER B 1 121 ? 5.086 1.104 -15.609 1 96.06 121 SER B C 1
ATOM 2045 O O . SER B 1 121 ? 4.371 0.939 -16.609 1 96.06 121 SER B O 1
ATOM 2047 N N . ASN B 1 122 ? 5.484 0.14 -14.82 1 96.44 122 ASN B N 1
ATOM 2048 C CA . ASN B 1 122 ? 4.902 -1.197 -14.891 1 96.44 122 ASN B CA 1
ATOM 2049 C C . ASN B 1 122 ? 3.471 -1.217 -14.367 1 96.44 122 ASN B C 1
ATOM 2051 O O . ASN B 1 122 ? 3.113 -0.42 -13.5 1 96.44 122 ASN B O 1
ATOM 2055 N N . TYR B 1 123 ? 2.684 -2.105 -14.969 1 98 123 TYR B N 1
ATOM 2056 C CA . TYR B 1 123 ? 1.308 -2.311 -14.531 1 98 123 TYR B CA 1
ATOM 2057 C C . TYR B 1 123 ? 1.075 -3.76 -14.125 1 98 123 TYR B C 1
ATOM 2059 O O . TYR B 1 123 ? 1.549 -4.684 -14.789 1 98 123 TYR B O 1
ATOM 2067 N N . LEU B 1 124 ? 0.3 -3.887 -13.062 1 98.19 124 LEU B N 1
ATOM 2068 C CA . LEU B 1 124 ? 0.076 -5.234 -12.555 1 98.19 124 LEU B CA 1
ATOM 2069 C C . LEU B 1 124 ? -0.987 -5.957 -13.375 1 98.19 124 LEU B C 1
ATOM 2071 O O . LEU B 1 124 ? -1.975 -5.348 -13.797 1 98.19 124 LEU B O 1
ATOM 2075 N N . ARG B 1 125 ? -0.738 -7.199 -13.562 1 98.06 125 ARG B N 1
ATOM 2076 C CA . ARG B 1 125 ? -1.718 -8.141 -14.086 1 98.06 125 ARG B CA 1
ATOM 2077 C C . ARG B 1 125 ? -1.959 -9.289 -13.109 1 98.06 125 ARG B C 1
ATOM 2079 O O . ARG B 1 125 ? -1.018 -9.977 -12.703 1 98.06 125 ARG B O 1
ATOM 2086 N N . LEU B 1 126 ? -3.234 -9.469 -12.766 1 98.06 126 LEU B N 1
ATOM 2087 C CA . LEU B 1 126 ? -3.582 -10.477 -11.773 1 98.06 126 LEU B CA 1
ATOM 2088 C C . LEU B 1 126 ? -4.492 -11.547 -12.375 1 98.06 126 LEU B C 1
ATOM 2090 O O . LEU B 1 126 ? -5.312 -11.25 -13.242 1 98.06 126 LEU B O 1
ATOM 2094 N N . GLN B 1 127 ? -4.281 -12.711 -11.875 1 97.19 127 GLN B N 1
ATOM 2095 C CA . GLN B 1 127 ? -5.188 -13.805 -12.188 1 97.19 127 GLN B CA 1
ATOM 2096 C C . GLN B 1 127 ? -5.281 -14.789 -11.023 1 97.19 127 GLN B C 1
ATOM 2098 O O . GLN B 1 127 ? -4.398 -14.828 -10.164 1 97.19 127 GLN B O 1
ATOM 2103 N N . PHE B 1 128 ? -6.395 -15.531 -11.016 1 97.19 128 PHE B N 1
ATOM 2104 C CA . PHE B 1 128 ? -6.469 -16.625 -10.055 1 97.19 128 PHE B CA 1
ATOM 2105 C C . PHE B 1 128 ? -5.406 -17.672 -10.344 1 97.19 128 PHE B C 1
ATOM 2107 O O . PHE B 1 128 ? -5.215 -18.062 -11.492 1 97.19 128 PHE B O 1
ATOM 2114 N N . SER B 1 129 ? -4.711 -17.984 -9.25 1 94.94 129 SER B N 1
ATOM 2115 C CA . SER B 1 129 ? -3.676 -18.984 -9.453 1 94.94 129 SER B CA 1
ATOM 2116 C C . SER B 1 129 ? -4.281 -20.375 -9.625 1 94.94 129 SER B C 1
ATOM 2118 O O . SER B 1 129 ? -5.191 -20.75 -8.883 1 94.94 129 SER B O 1
ATOM 2120 N N . ARG B 1 130 ? -3.895 -21.141 -10.633 1 82.06 130 ARG B N 1
ATOM 2121 C CA . ARG B 1 130 ? -4.352 -22.516 -10.844 1 82.06 130 ARG B CA 1
ATOM 2122 C C . ARG B 1 130 ? -3.539 -23.5 -10.008 1 82.06 130 ARG B C 1
ATOM 2124 O O . ARG B 1 130 ? -4.031 -24.562 -9.656 1 82.06 130 ARG B O 1
ATOM 2131 N N . PHE B 1 131 ? -2.289 -23.203 -9.859 1 69.25 131 PHE B N 1
ATOM 2132 C CA . PHE B 1 131 ? -1.38 -24.062 -9.094 1 69.25 131 PHE B CA 1
ATOM 2133 C C . PHE B 1 131 ? -0.825 -23.312 -7.891 1 69.25 131 PHE B C 1
ATOM 2135 O O . PHE B 1 131 ? 0.109 -22.516 -8.016 1 69.25 131 PHE B O 1
ATOM 2142 N N . PRO B 1 132 ? -1.621 -23.328 -6.848 1 55.34 132 PRO B N 1
ATOM 2143 C CA . PRO B 1 132 ? -1.024 -22.562 -5.75 1 55.34 132 PRO B CA 1
ATOM 2144 C C . PRO B 1 132 ? 0.403 -23.016 -5.43 1 55.34 132 PRO B C 1
ATOM 2146 O O . PRO B 1 132 ? 0.698 -24.203 -5.43 1 55.34 132 PRO B O 1
ATOM 2149 N N . GLY B 1 133 ? 1.34 -22.625 -6.102 1 52.03 133 GLY B N 1
ATOM 2150 C CA . GLY B 1 133 ? 2.734 -22.984 -5.902 1 52.03 133 GLY B CA 1
ATOM 2151 C C . GLY B 1 133 ? 3.012 -23.562 -4.531 1 52.03 133 GLY B C 1
ATOM 2152 O O . GLY B 1 133 ? 2.137 -23.562 -3.664 1 52.03 133 GLY B O 1
ATOM 2153 N N . PRO B 1 134 ? 4.234 -24.344 -4.457 1 49.16 134 PRO B N 1
ATOM 2154 C CA . PRO B 1 134 ? 4.523 -25 -3.188 1 49.16 134 PRO B CA 1
ATOM 2155 C C . PRO B 1 134 ? 4.289 -24.094 -1.979 1 49.16 134 PRO B C 1
ATOM 2157 O O . PRO B 1 134 ? 4.699 -22.938 -1.986 1 49.16 134 PRO B O 1
ATOM 2160 N N . ARG B 1 135 ? 3.09 -24.125 -1.498 1 48.03 135 ARG B N 1
ATOM 2161 C CA . ARG B 1 135 ? 2.891 -23.438 -0.226 1 48.03 135 ARG B CA 1
ATOM 2162 C C . ARG B 1 135 ? 4.008 -23.766 0.757 1 48.03 135 ARG B C 1
ATOM 2164 O O . ARG B 1 135 ? 4.617 -24.828 0.671 1 48.03 135 ARG B O 1
ATOM 2171 N N . SER B 1 136 ? 4.836 -22.812 1.234 1 42.44 136 SER B N 1
ATOM 2172 C CA . SER B 1 136 ? 5.734 -23.234 2.305 1 42.44 136 SER B CA 1
ATOM 2173 C C . SER B 1 136 ? 5.082 -24.297 3.18 1 42.44 136 SER B C 1
ATOM 2175 O O . SER B 1 136 ? 4.199 -24 3.984 1 42.44 136 SER B O 1
ATOM 2177 N N . GLY B 1 137 ? 4.641 -25.312 2.686 1 36.03 137 GLY B N 1
ATOM 2178 C CA . GLY B 1 137 ? 4.117 -26.422 3.467 1 36.03 137 GLY B CA 1
ATOM 2179 C C . GLY B 1 137 ? 4.922 -26.703 4.723 1 36.03 137 GLY B C 1
ATOM 2180 O O . GLY B 1 137 ? 6.066 -26.266 4.84 1 36.03 137 GLY B O 1
ATOM 2181 N N . PRO B 1 138 ? 4.277 -26.984 5.875 1 39.28 138 PRO B N 1
ATOM 2182 C CA . PRO B 1 138 ? 5.047 -27.469 7.023 1 39.28 138 PRO B CA 1
ATOM 2183 C C . PRO B 1 138 ? 6.23 -28.344 6.613 1 39.28 138 PRO B C 1
ATOM 2185 O O . PRO B 1 138 ? 6.172 -29.031 5.586 1 39.28 138 PRO B O 1
ATOM 2188 N N . GLY B 1 139 ? 7.508 -27.875 6.703 1 36.28 139 GLY B N 1
ATOM 2189 C CA . GLY B 1 139 ? 8.648 -28.781 6.668 1 36.28 139 GLY B CA 1
ATOM 2190 C C . GLY B 1 139 ? 8.289 -30.219 6.961 1 36.28 139 GLY B C 1
ATOM 2191 O O . GLY B 1 139 ? 7.664 -30.516 7.984 1 36.28 139 GLY B O 1
ATOM 2192 N N . SER B 1 140 ? 7.918 -30.891 5.992 1 37.44 140 SER B N 1
ATOM 2193 C CA . SER B 1 140 ? 7.816 -32.344 6.094 1 37.44 140 SER B CA 1
ATOM 2194 C C . SER B 1 140 ? 9.016 -32.938 6.824 1 37.44 140 SER B C 1
ATOM 2196 O O . SER B 1 140 ? 10.148 -32.844 6.336 1 37.44 140 SER B O 1
ATOM 2198 N N . ARG B 1 141 ? 9.125 -32.844 8.18 1 37.94 141 ARG B N 1
ATOM 2199 C CA . ARG B 1 141 ? 9.992 -33.75 8.961 1 37.94 141 ARG B CA 1
ATOM 2200 C C . ARG B 1 141 ? 9.984 -35.156 8.398 1 37.94 141 ARG B C 1
ATOM 2202 O O . ARG B 1 141 ? 8.992 -35.875 8.547 1 37.94 141 ARG B O 1
ATOM 2209 N N . SER B 1 142 ? 10.445 -35.25 7.203 1 33.19 142 SER B N 1
ATOM 2210 C CA . SER B 1 142 ? 10.727 -36.625 6.789 1 33.19 142 SER B CA 1
ATOM 2211 C C . SER B 1 142 ? 11.438 -37.406 7.895 1 33.19 142 SER B C 1
ATOM 2213 O O . SER B 1 142 ? 12.469 -36.938 8.406 1 33.19 142 SER B O 1
ATOM 2215 N N . LYS B 1 143 ? 10.734 -38.062 8.734 1 35.84 143 LYS B N 1
ATOM 2216 C CA . LYS B 1 143 ? 11.281 -39.125 9.562 1 35.84 143 LYS B CA 1
ATOM 2217 C C . LYS B 1 143 ? 12.266 -39.969 8.773 1 35.84 143 LYS B C 1
ATOM 2219 O O . LYS B 1 143 ? 11.875 -40.688 7.84 1 35.84 143 LYS B O 1
ATOM 2224 N N . ARG B 1 144 ? 13.391 -39.281 8.352 1 27.22 144 ARG B N 1
ATOM 2225 C CA . ARG B 1 144 ? 14.398 -40.344 8.188 1 27.22 144 ARG B CA 1
ATOM 2226 C C . ARG B 1 144 ? 14.852 -40.875 9.539 1 27.22 144 ARG B C 1
ATOM 2228 O O . ARG B 1 144 ? 14.914 -40.125 10.523 1 27.22 144 ARG B O 1
#